Protein AF-A0A059XED0-F1 (afdb_monomer_lite)

Radius of gyration: 25.33 Å; chains: 1; bounding box: 56×64×66 Å

Sequence (275 aa):
AYLEQSTRYIYFDQKDKEGKYKYYTPEHFDSKTKKGYNDKMDSIFEMYSELVHRMTDYVQKESTVPEEERDMAWKGATRAQACDAIRPVLPVATKATVGIFASGQALESLIMHLLSDELPEARETGQKILEEARKTIPTFLERADKPERGGAMIAYRANTRNAVKNIADELLPDNHGGVSEPVTLTDIWPKNELDVVPDMLYEHSNLPLDDIRNEVDGWTYDQKVTAFTAYMGERLNRRHRPGRALEKSHYSFDLMCDYGIFRDLQRHRMVDDME

pLDDT: mean 91.95, std 6.96, range [54.25, 98.5]

Structure (mmCIF, N/CA/C/O backbone):
data_AF-A0A059XED0-F1
#
_entry.id   AF-A0A059XED0-F1
#
loop_
_atom_site.group_PDB
_atom_site.id
_atom_site.type_symbol
_atom_site.label_atom_id
_atom_site.label_alt_id
_atom_site.label_comp_id
_atom_site.label_asym_id
_atom_site.label_entity_id
_atom_site.label_seq_id
_atom_site.pdbx_PDB_ins_code
_atom_site.Cartn_x
_atom_site.Cartn_y
_atom_site.Cartn_z
_atom_site.occupancy
_atom_site.B_iso_or_equiv
_atom_site.auth_seq_id
_atom_site.auth_comp_id
_atom_site.auth_asym_id
_atom_site.auth_atom_id
_atom_site.pdbx_PDB_model_num
ATOM 1 N N . ALA A 1 1 ? 11.058 3.615 6.332 1.00 82.19 1 ALA A N 1
ATOM 2 C CA . ALA A 1 1 ? 10.768 2.296 6.931 1.00 82.19 1 ALA A CA 1
ATOM 3 C C . ALA A 1 1 ? 9.676 2.465 7.972 1.00 82.19 1 ALA A C 1
ATOM 5 O O . ALA A 1 1 ? 9.672 3.476 8.666 1.00 82.19 1 ALA A O 1
ATOM 6 N N . TYR A 1 2 ? 8.763 1.501 8.064 1.00 85.06 2 TYR A N 1
ATOM 7 C CA . TYR A 1 2 ? 7.609 1.562 8.956 1.00 85.06 2 TYR A CA 1
ATOM 8 C C . TYR A 1 2 ? 7.526 0.273 9.773 1.00 85.06 2 TYR A C 1
ATOM 10 O O . TYR A 1 2 ? 7.842 -0.800 9.256 1.00 85.06 2 TYR A O 1
ATOM 18 N N . LEU A 1 3 ? 7.102 0.379 11.028 1.00 85.25 3 LEU A N 1
ATOM 19 C CA . LEU A 1 3 ? 6.769 -0.752 11.887 1.00 85.25 3 LEU A CA 1
ATOM 20 C C . LEU A 1 3 ? 5.377 -0.521 12.464 1.00 85.25 3 LEU A C 1
ATOM 22 O O . LEU A 1 3 ? 5.166 0.431 13.203 1.00 85.25 3 LEU A O 1
ATOM 26 N N . GLU A 1 4 ? 4.436 -1.391 12.131 1.00 86.81 4 GLU A N 1
ATOM 27 C CA . GLU A 1 4 ? 3.027 -1.244 12.491 1.00 86.81 4 GLU A CA 1
ATOM 28 C C . GLU A 1 4 ? 2.577 -2.404 13.383 1.00 86.81 4 GLU A C 1
ATOM 30 O O . GLU A 1 4 ? 3.001 -3.548 13.186 1.00 86.81 4 GLU A O 1
ATOM 35 N N . GLN A 1 5 ? 1.694 -2.129 14.343 1.00 88.12 5 GLN A N 1
ATOM 36 C CA . GLN A 1 5 ? 0.962 -3.190 15.034 1.00 88.12 5 GLN A CA 1
ATOM 37 C C . GLN A 1 5 ? 0.124 -3.988 14.036 1.00 88.12 5 GLN A C 1
ATOM 39 O O . GLN A 1 5 ? -0.750 -3.453 13.367 1.00 88.12 5 GLN A O 1
ATOM 44 N N . SER A 1 6 ? 0.383 -5.289 13.939 1.00 87.75 6 SER A N 1
ATOM 45 C CA . SER A 1 6 ? -0.254 -6.120 12.924 1.00 87.75 6 SER A CA 1
ATOM 46 C C . SER A 1 6 ? -1.560 -6.731 13.416 1.00 87.75 6 SER A C 1
ATOM 48 O O . SER A 1 6 ? -1.567 -7.506 14.376 1.00 87.75 6 SER A O 1
ATOM 50 N N . THR A 1 7 ? -2.633 -6.482 12.667 1.00 88.56 7 THR A N 1
ATOM 51 C CA . THR A 1 7 ? -3.937 -7.149 12.818 1.00 88.56 7 THR A CA 1
ATOM 52 C C . THR A 1 7 ? -3.878 -8.660 12.583 1.00 88.56 7 THR A C 1
ATOM 54 O O . THR A 1 7 ? -4.800 -9.367 12.964 1.00 88.56 7 THR A O 1
ATOM 57 N N . ARG A 1 8 ? -2.780 -9.179 12.012 1.00 88.31 8 ARG A N 1
ATOM 58 C CA . ARG A 1 8 ? -2.565 -10.612 11.752 1.00 88.31 8 ARG A CA 1
ATOM 59 C C . ARG A 1 8 ? -1.992 -11.373 12.941 1.00 88.31 8 ARG A C 1
ATOM 61 O O . ARG A 1 8 ? -1.996 -12.592 12.925 1.00 88.31 8 ARG A O 1
ATOM 68 N N . TYR A 1 9 ? -1.448 -10.686 13.946 1.00 88.88 9 TYR A N 1
ATOM 69 C CA . TYR A 1 9 ? -0.710 -11.343 15.036 1.00 88.88 9 TYR A CA 1
ATOM 70 C C . TYR A 1 9 ? -1.183 -10.953 16.437 1.00 88.88 9 TYR A C 1
ATOM 72 O O . TYR A 1 9 ? -0.812 -11.622 17.409 1.00 88.88 9 TYR A O 1
ATOM 80 N N . ILE A 1 10 ? -1.945 -9.865 16.553 1.00 91.25 10 ILE A N 1
ATOM 81 C CA . ILE A 1 10 ? -2.342 -9.248 17.819 1.00 91.25 10 ILE A CA 1
ATOM 82 C C . ILE A 1 10 ? -3.861 -9.110 17.836 1.00 91.25 10 ILE A C 1
ATOM 84 O O . ILE A 1 10 ? -4.459 -8.729 16.832 1.00 91.25 10 ILE A O 1
ATOM 88 N N . TYR A 1 11 ? -4.481 -9.372 18.986 1.00 95.12 11 TYR A N 1
ATOM 89 C CA . TYR A 1 11 ? -5.894 -9.072 19.177 1.00 95.12 11 TYR A CA 1
ATOM 90 C C . TYR A 1 11 ? -6.109 -7.570 19.363 1.00 95.12 11 TYR A C 1
ATOM 92 O O . TYR A 1 11 ? -5.522 -6.945 20.248 1.00 95.12 11 TYR A O 1
ATOM 100 N N . PHE A 1 12 ? -6.988 -6.999 18.546 1.00 94.19 12 PHE A N 1
ATOM 101 C CA . PHE A 1 12 ? -7.418 -5.603 18.638 1.00 94.19 12 PHE A CA 1
ATOM 102 C C . PHE A 1 12 ? -8.654 -5.426 19.542 1.00 94.19 12 PHE A C 1
ATOM 104 O O . PHE A 1 12 ? -9.425 -4.491 19.379 1.00 94.19 12 PHE A O 1
ATOM 111 N N . ASP A 1 13 ? -8.837 -6.306 20.527 1.00 94.75 13 ASP A N 1
ATOM 112 C CA . ASP A 1 13 ? -9.977 -6.314 21.456 1.00 94.75 13 ASP A CA 1
ATOM 113 C C . ASP A 1 13 ? -9.666 -5.671 22.822 1.00 94.75 13 ASP A C 1
ATOM 115 O O . ASP A 1 13 ? -10.516 -5.605 23.709 1.00 94.75 13 ASP A O 1
ATOM 119 N N . GLN A 1 14 ? -8.438 -5.180 23.011 1.00 93.31 14 GLN A N 1
ATOM 120 C CA . GLN A 1 14 ? -7.994 -4.618 24.283 1.00 93.31 14 GLN A CA 1
ATOM 121 C C . GLN A 1 14 ? -8.541 -3.206 24.495 1.00 93.31 14 GLN A C 1
ATOM 123 O O . GLN A 1 14 ? -8.203 -2.270 23.760 1.00 93.31 14 GLN A O 1
ATOM 128 N N . LYS A 1 15 ? -9.323 -3.047 25.564 1.00 94.50 15 LYS A N 1
ATOM 129 C CA . LYS A 1 15 ? -9.852 -1.758 26.009 1.00 94.50 15 LYS A CA 1
ATOM 130 C C . LYS A 1 15 ? -8.758 -0.877 26.623 1.00 94.50 15 LYS A C 1
ATOM 132 O O . LYS A 1 15 ? -7.731 -1.362 27.103 1.00 94.50 15 LYS A O 1
ATOM 137 N N . ASP A 1 16 ? -8.943 0.434 26.556 1.00 92.69 16 ASP A N 1
ATOM 138 C CA . ASP A 1 16 ? -8.070 1.404 27.215 1.00 92.69 16 ASP A CA 1
ATOM 139 C C . ASP A 1 16 ? -8.355 1.518 28.727 1.00 92.69 16 ASP A C 1
ATOM 141 O O . ASP A 1 16 ? -9.160 0.779 29.296 1.00 92.69 16 ASP A O 1
ATOM 145 N N . LYS A 1 17 ? -7.672 2.454 29.401 1.00 93.25 17 LYS A N 1
ATOM 146 C CA . LYS A 1 17 ? -7.836 2.692 30.846 1.00 93.25 17 LYS A CA 1
ATOM 147 C C . LYS A 1 17 ? -9.245 3.168 31.226 1.00 93.25 17 LYS A C 1
ATOM 149 O O . LYS A 1 17 ? -9.603 3.078 32.395 1.00 93.25 17 LYS A O 1
ATOM 154 N N . GLU A 1 18 ? -10.018 3.677 30.270 1.00 93.31 18 GLU A N 1
ATOM 155 C CA . GLU A 1 18 ? -11.397 4.133 30.455 1.00 93.31 18 GLU A CA 1
ATOM 156 C C . GLU A 1 18 ? -12.418 3.035 30.117 1.00 93.31 18 GLU A C 1
ATOM 158 O O . GLU A 1 18 ? -13.623 3.273 30.185 1.00 93.31 18 GLU A O 1
ATOM 163 N N . GLY A 1 19 ? -11.961 1.831 29.756 1.00 94.12 19 GLY A N 1
ATOM 164 C CA . GLY A 1 19 ? -12.831 0.716 29.392 1.00 94.12 19 GLY A CA 1
ATOM 165 C C . GLY A 1 19 ? -13.421 0.823 27.982 1.00 94.12 19 GLY A C 1
ATOM 166 O O . GLY A 1 19 ? -14.407 0.140 27.692 1.00 94.12 19 GLY A O 1
ATOM 167 N N . LYS A 1 20 ? -12.836 1.644 27.102 1.00 94.75 20 LYS A N 1
ATOM 168 C CA . LYS A 1 20 ? -13.299 1.828 25.718 1.00 94.75 20 LYS A CA 1
ATOM 169 C C . LYS A 1 20 ? -12.450 1.035 24.737 1.00 94.75 20 LYS A C 1
ATOM 171 O O . LYS A 1 20 ? -11.239 0.899 24.919 1.00 94.75 20 LYS A O 1
ATOM 176 N N . TYR A 1 21 ? -13.075 0.525 23.678 1.00 97.06 21 TYR A N 1
ATOM 177 C CA . TYR A 1 21 ? -12.328 -0.040 22.557 1.00 97.06 21 TYR A CA 1
ATOM 178 C C . TYR A 1 21 ? -11.553 1.051 21.815 1.00 97.06 21 TYR A C 1
ATOM 180 O O . TYR A 1 21 ? -11.915 2.229 21.811 1.00 97.06 21 TYR A O 1
ATOM 188 N N . LYS A 1 22 ? -10.453 0.655 21.177 1.00 95.44 22 LYS A N 1
ATOM 189 C CA . LYS A 1 22 ? -9.526 1.584 20.532 1.00 95.44 22 LYS A CA 1
ATOM 190 C C . LYS A 1 22 ? -9.944 1.848 19.089 1.00 95.44 22 LYS A C 1
ATOM 192 O O . LYS A 1 22 ? -9.320 1.344 18.161 1.00 95.44 22 LYS A O 1
ATOM 197 N N . TYR A 1 23 ? -10.961 2.682 18.902 1.00 95.94 23 TYR A N 1
ATOM 198 C CA . TYR A 1 23 ? -11.325 3.233 17.594 1.00 95.94 23 TYR A CA 1
ATOM 199 C C . TYR A 1 23 ? -11.297 4.764 17.583 1.00 95.94 23 TYR A C 1
ATOM 201 O O . TYR A 1 23 ? -11.292 5.426 18.628 1.00 95.94 23 TYR A O 1
ATOM 209 N N . TYR A 1 24 ? -11.193 5.341 16.389 1.00 94.69 24 TYR A N 1
ATOM 210 C CA . TYR A 1 24 ? -11.294 6.772 16.142 1.00 94.69 24 TYR A CA 1
ATOM 211 C C . TYR A 1 24 ? -12.758 7.186 15.978 1.00 94.69 24 TYR A C 1
ATOM 213 O O . TYR A 1 24 ? -13.531 6.520 15.289 1.00 94.69 24 TYR A O 1
ATOM 221 N N . THR A 1 25 ? -13.127 8.296 16.617 1.00 94.44 25 THR A N 1
ATOM 222 C CA . THR A 1 25 ? -14.437 8.937 16.475 1.00 94.44 25 THR A CA 1
ATOM 223 C C . THR A 1 25 ? -14.199 10.325 15.889 1.00 94.44 25 THR A C 1
ATOM 225 O O . THR A 1 25 ? -13.547 11.132 16.555 1.00 94.44 25 THR A O 1
ATOM 228 N N . PRO A 1 26 ? -14.719 10.630 14.689 1.00 91.56 26 PRO A N 1
ATOM 229 C CA . PRO A 1 26 ? -14.516 11.929 14.063 1.00 91.56 26 PRO A CA 1
ATOM 230 C C . PRO A 1 26 ? -15.002 13.096 14.929 1.00 91.56 26 PRO A C 1
ATOM 232 O O . PRO A 1 26 ? -16.125 13.104 15.445 1.00 91.56 26 PRO A O 1
ATOM 235 N N . GLU A 1 27 ? -14.159 14.118 15.074 1.00 90.06 27 GLU A N 1
ATOM 236 C CA . GLU A 1 27 ? -14.447 15.243 15.972 1.00 90.06 27 GLU A CA 1
ATOM 237 C C . GLU A 1 27 ? -15.619 16.109 15.498 1.00 90.06 27 GLU A C 1
ATOM 239 O O . GLU A 1 27 ? -16.352 16.652 16.326 1.00 90.06 27 GLU A O 1
ATOM 244 N N . HIS A 1 28 ? -15.835 16.183 14.184 1.00 88.75 28 HIS A N 1
ATOM 245 C CA . HIS A 1 28 ? -16.864 17.011 13.552 1.00 88.75 28 HIS A CA 1
ATOM 246 C C . HIS A 1 28 ? -18.289 16.449 13.680 1.00 88.75 28 HIS A C 1
ATOM 248 O O . HIS A 1 28 ? -19.246 17.131 13.322 1.00 88.75 28 HIS A O 1
ATOM 254 N N . PHE A 1 29 ? -18.460 15.226 14.191 1.00 93.88 29 PHE A N 1
ATOM 255 C CA . PHE A 1 29 ? -19.789 14.679 14.457 1.00 93.88 29 PHE A CA 1
ATOM 256 C C . PHE A 1 29 ? -20.483 15.425 15.606 1.00 93.88 29 PHE A C 1
ATOM 258 O O . PHE A 1 29 ? -19.883 15.704 16.653 1.00 93.88 29 PHE A O 1
ATOM 265 N N . ASP A 1 30 ? -21.778 15.698 15.435 1.00 96.75 30 ASP A N 1
ATOM 266 C CA . ASP A 1 30 ? -22.635 16.183 16.516 1.00 96.75 30 ASP A CA 1
ATOM 267 C C . ASP A 1 30 ? -22.810 15.114 17.616 1.00 96.75 30 ASP A C 1
ATOM 269 O O . ASP A 1 30 ? -22.454 13.944 17.452 1.00 96.75 30 ASP A O 1
ATOM 273 N N . SER A 1 31 ? -23.361 15.503 18.768 1.00 97.12 31 SER A N 1
ATOM 274 C CA . SER A 1 31 ? -23.491 14.611 19.929 1.00 97.12 31 SER A CA 1
ATOM 275 C C . SER A 1 31 ? -24.358 13.373 19.671 1.00 97.12 31 SER A C 1
ATOM 277 O O . SER A 1 31 ? -24.051 12.295 20.185 1.00 97.12 31 SER A O 1
ATOM 279 N N . LYS A 1 32 ? -25.419 13.497 18.867 1.00 97.56 32 LYS A N 1
ATOM 280 C CA . LYS A 1 32 ? -26.323 12.392 18.529 1.00 97.56 32 LYS A CA 1
ATOM 281 C C . LYS A 1 32 ? -25.631 11.416 17.580 1.00 97.56 32 LYS A C 1
ATOM 283 O O . LYS A 1 32 ? -25.687 10.207 17.808 1.00 97.56 32 LYS A O 1
ATOM 288 N N . THR A 1 33 ? -24.948 11.938 16.566 1.00 97.81 33 THR A N 1
ATOM 289 C CA . THR A 1 33 ? -24.182 11.154 15.593 1.00 97.81 33 THR A CA 1
ATOM 290 C C . THR A 1 33 ? -23.016 10.434 16.266 1.00 97.81 33 THR A C 1
ATOM 292 O O . THR A 1 33 ? -22.859 9.232 16.069 1.00 97.81 33 THR A O 1
ATOM 295 N N . LYS A 1 34 ? -22.264 11.111 17.151 1.00 97.25 34 LYS A N 1
ATOM 296 C CA . LYS A 1 34 ? -21.193 10.489 17.954 1.00 97.25 34 LYS A CA 1
ATOM 297 C C . LYS A 1 34 ? -21.698 9.316 18.778 1.00 97.25 34 LYS A C 1
ATOM 299 O O . LYS A 1 34 ? -21.064 8.268 18.780 1.00 97.25 34 LYS A O 1
ATOM 304 N N . LYS A 1 35 ? -22.837 9.479 19.457 1.00 97.44 35 LYS A N 1
ATOM 305 C CA . LYS A 1 35 ? -23.430 8.398 20.247 1.00 97.44 35 LYS A CA 1
ATOM 306 C C . LYS A 1 35 ? -23.763 7.192 19.367 1.00 97.44 35 LYS A C 1
ATOM 308 O O . LYS A 1 35 ? -23.288 6.101 19.643 1.00 97.44 35 LYS A O 1
ATOM 313 N N . GLY A 1 36 ? -24.511 7.402 18.281 1.00 98.12 36 GLY A N 1
ATOM 314 C CA . GLY A 1 36 ? -24.888 6.311 17.377 1.00 98.12 36 GLY A CA 1
ATOM 315 C C . GLY A 1 36 ? -23.685 5.619 16.727 1.00 98.12 36 GLY A C 1
ATOM 316 O O . GLY A 1 36 ? -23.673 4.397 16.612 1.00 98.12 36 GLY A O 1
ATOM 317 N N . TYR A 1 37 ? -22.663 6.385 16.342 1.00 97.75 37 TYR A N 1
ATOM 318 C CA . TYR A 1 37 ? -21.411 5.856 15.807 1.00 97.75 37 TYR A CA 1
ATOM 319 C C . TYR A 1 37 ? -20.671 4.995 16.838 1.00 97.75 37 TYR A C 1
ATOM 321 O O . TYR A 1 37 ? -20.324 3.856 16.536 1.00 97.75 37 TYR A O 1
ATOM 329 N N . ASN A 1 38 ? -20.477 5.506 18.058 1.00 97.56 38 ASN A N 1
ATOM 330 C CA . ASN A 1 38 ? -19.779 4.784 19.122 1.00 97.56 38 ASN A CA 1
ATOM 331 C C . ASN A 1 38 ? -20.530 3.506 19.522 1.00 97.56 38 ASN A C 1
ATOM 333 O O . ASN A 1 38 ? -19.908 2.455 19.593 1.00 97.56 38 ASN A O 1
ATOM 337 N N . ASP A 1 39 ? -21.860 3.560 19.669 1.00 98.00 39 ASP A N 1
ATOM 338 C CA . ASP A 1 39 ? -22.683 2.382 19.989 1.00 98.00 39 ASP A CA 1
ATOM 339 C C . ASP A 1 39 ? -22.512 1.275 18.923 1.00 98.00 39 ASP A C 1
ATOM 341 O O . ASP A 1 39 ? -22.459 0.083 19.233 1.00 98.00 39 ASP A O 1
ATOM 345 N N . LYS A 1 40 ? -22.403 1.656 17.641 1.00 98.06 40 LYS A N 1
ATOM 346 C CA . LYS A 1 40 ? -22.154 0.710 16.543 1.00 98.06 40 LYS A CA 1
ATOM 347 C C . LYS A 1 40 ? -20.724 0.187 16.532 1.00 98.06 40 LYS A C 1
ATOM 349 O O . LYS A 1 40 ? -20.540 -1.009 16.324 1.00 98.06 40 LYS A O 1
ATOM 354 N N . MET A 1 41 ? -19.737 1.046 16.768 1.00 98.00 41 MET A N 1
ATOM 355 C CA . MET A 1 41 ? -18.339 0.628 16.869 1.00 98.00 41 MET A CA 1
ATOM 356 C C . MET A 1 41 ? -18.137 -0.339 18.036 1.00 98.00 41 MET A C 1
ATOM 358 O O . MET A 1 41 ? -17.539 -1.391 17.840 1.00 98.00 41 MET A O 1
ATOM 362 N N . ASP A 1 42 ? -18.705 -0.056 19.207 1.00 97.94 42 ASP A N 1
ATOM 363 C CA . ASP A 1 42 ? -18.644 -0.949 20.365 1.00 97.94 42 ASP A CA 1
ATOM 364 C C . ASP A 1 42 ? -19.233 -2.329 20.034 1.00 97.94 42 ASP A C 1
ATOM 366 O O . ASP A 1 42 ? -18.587 -3.343 20.291 1.00 97.94 42 ASP A O 1
ATOM 370 N N . SER A 1 43 ? -20.389 -2.378 19.361 1.00 98.06 43 SER A N 1
ATOM 371 C CA . SER A 1 43 ? -21.001 -3.639 18.917 1.00 98.06 43 SER A CA 1
ATOM 372 C C . SER A 1 43 ? -20.128 -4.416 17.919 1.00 98.06 43 SER A C 1
ATOM 374 O O . SER A 1 43 ? -20.041 -5.642 18.010 1.00 98.06 43 SER A O 1
ATOM 376 N N . ILE A 1 44 ? -19.453 -3.731 16.988 1.00 98.00 44 ILE A N 1
ATOM 377 C CA . ILE A 1 44 ? -18.519 -4.367 16.045 1.00 98.00 44 ILE A CA 1
ATOM 378 C C . ILE A 1 44 ? -17.304 -4.933 16.791 1.00 98.00 44 ILE A C 1
ATOM 380 O O . ILE A 1 44 ? -16.891 -6.060 16.524 1.00 98.00 44 ILE A O 1
ATOM 384 N N . PHE A 1 45 ? -16.741 -4.188 17.745 1.00 98.12 45 PHE A N 1
ATOM 385 C CA . PHE A 1 45 ? -15.590 -4.646 18.526 1.00 98.12 45 PHE A CA 1
ATOM 386 C C . PHE A 1 45 ? -15.937 -5.794 19.481 1.00 98.12 45 PHE A C 1
ATOM 388 O O . PHE A 1 45 ? -15.121 -6.697 19.654 1.00 98.12 45 PHE A O 1
ATOM 395 N N . GLU A 1 46 ? -17.137 -5.805 20.066 1.00 97.88 46 GLU A N 1
ATOM 396 C CA . GLU A 1 46 ? -17.644 -6.946 20.841 1.00 97.88 46 GLU A CA 1
ATOM 397 C C . GLU A 1 46 ? -17.753 -8.199 19.972 1.00 97.88 46 GLU A C 1
ATOM 399 O O . GLU A 1 46 ? -17.252 -9.257 20.353 1.00 97.88 46 GLU A O 1
ATOM 404 N N . MET A 1 47 ? -18.324 -8.061 18.772 1.00 98.19 47 MET A N 1
ATOM 405 C CA . MET A 1 47 ? -18.410 -9.152 17.804 1.00 98.19 47 MET A CA 1
ATOM 406 C C . MET A 1 47 ? -17.021 -9.649 17.388 1.00 98.19 47 MET A C 1
ATOM 408 O O . MET A 1 47 ? -16.773 -10.852 17.394 1.00 98.19 47 MET A O 1
ATOM 412 N N . TYR A 1 48 ? -16.095 -8.740 17.070 1.00 97.81 48 TYR A N 1
ATOM 413 C CA . TYR A 1 48 ? -14.707 -9.087 16.763 1.00 97.81 48 TYR A CA 1
ATOM 414 C C . TYR A 1 48 ? -14.049 -9.851 17.920 1.00 97.81 48 TYR A C 1
ATOM 416 O O . TYR A 1 48 ? -13.424 -10.886 17.687 1.00 97.81 48 TYR A O 1
ATOM 424 N N . SER A 1 49 ? -14.204 -9.362 19.155 1.00 97.88 49 SER A N 1
ATOM 425 C CA . SER A 1 49 ? -13.632 -9.985 20.350 1.00 97.88 49 SER A CA 1
ATOM 426 C C . SER A 1 49 ? -14.149 -11.413 20.527 1.00 97.88 49 SER A C 1
ATOM 428 O O . SER A 1 49 ? -13.351 -12.336 20.671 1.00 97.88 49 SER A O 1
ATOM 430 N N . GLU A 1 50 ? -15.462 -11.634 20.426 1.00 98.25 50 GLU A N 1
ATOM 431 C CA . GLU A 1 50 ? -16.024 -12.984 20.511 1.00 98.25 50 GLU A CA 1
ATOM 432 C C . GLU A 1 50 ? -15.488 -13.893 19.392 1.00 98.25 50 GLU A C 1
ATOM 434 O O . GLU A 1 50 ? -15.015 -15.005 19.650 1.00 98.25 50 GLU A O 1
ATOM 439 N N . LEU A 1 51 ? -15.538 -13.420 18.144 1.00 98.25 51 LEU A N 1
ATOM 440 C CA . LEU A 1 51 ? -15.176 -14.217 16.976 1.00 98.25 51 LEU A CA 1
ATOM 441 C C . LEU A 1 51 ? -13.696 -14.605 16.969 1.00 98.25 51 LEU A C 1
ATOM 443 O O . LEU A 1 51 ? -13.381 -15.751 16.649 1.00 98.25 51 LEU A O 1
ATOM 447 N N . VAL A 1 52 ? -12.786 -13.695 17.330 1.00 97.94 52 VAL A N 1
ATOM 448 C CA . VAL A 1 52 ? -11.342 -13.966 17.263 1.00 97.94 52 VAL A CA 1
ATOM 449 C C . VAL A 1 52 ? -10.907 -15.011 18.291 1.00 97.94 52 VAL A C 1
ATOM 451 O O . VAL A 1 52 ? -10.105 -15.890 17.964 1.00 97.94 52 VAL A O 1
ATOM 454 N N . HIS A 1 53 ? -11.479 -14.991 19.499 1.00 98.12 53 HIS A N 1
ATOM 455 C CA . HIS A 1 53 ? -11.193 -16.007 20.518 1.00 98.12 53 HIS A CA 1
ATOM 456 C C . HIS A 1 53 ? -11.814 -17.353 20.150 1.00 98.12 53 HIS A C 1
ATOM 458 O O . HIS A 1 53 ? -11.110 -18.359 20.147 1.00 98.12 53 HIS A O 1
ATOM 464 N N . ARG A 1 54 ? -13.082 -17.376 19.713 1.00 98.31 54 ARG A N 1
ATOM 465 C CA . ARG A 1 54 ? -13.734 -18.617 19.257 1.00 98.31 54 ARG A CA 1
ATOM 466 C C . ARG A 1 54 ? -13.022 -19.247 18.063 1.00 98.31 54 ARG A C 1
ATOM 468 O O . ARG A 1 54 ? -12.901 -20.468 18.002 1.00 98.31 54 ARG A O 1
ATOM 475 N N . MET A 1 55 ? -12.548 -18.432 17.122 1.00 98.25 55 MET A N 1
ATOM 476 C CA . MET A 1 55 ? -11.766 -18.912 15.986 1.00 98.25 55 MET A CA 1
ATOM 477 C C . MET A 1 55 ? -10.405 -19.447 16.435 1.00 98.25 55 MET A C 1
ATOM 479 O O . MET A 1 55 ? -9.962 -20.473 15.930 1.00 98.25 55 MET A O 1
ATOM 483 N N . THR A 1 56 ? -9.757 -18.805 17.409 1.00 98.06 56 THR A N 1
ATOM 484 C CA . THR A 1 56 ? -8.497 -19.309 17.975 1.00 98.06 56 THR A CA 1
ATOM 485 C C . THR A 1 56 ? -8.697 -20.678 18.618 1.00 98.06 56 THR A C 1
ATOM 487 O O . THR A 1 56 ? -7.952 -21.605 18.303 1.00 98.06 56 THR A O 1
ATOM 490 N N . ASP A 1 57 ? -9.731 -20.831 19.446 1.00 97.94 57 ASP A N 1
ATOM 491 C CA . ASP A 1 57 ? -10.068 -22.107 20.082 1.00 97.94 57 ASP A CA 1
ATOM 492 C C . ASP A 1 57 ? -10.383 -23.187 19.041 1.00 97.94 57 ASP A C 1
ATOM 494 O O . ASP A 1 57 ? -9.913 -24.319 19.153 1.00 97.94 57 ASP A O 1
ATOM 498 N N . TYR A 1 58 ? -11.140 -22.835 17.997 1.00 98.12 58 TYR A N 1
ATOM 499 C CA . TYR A 1 58 ? -11.443 -23.732 16.886 1.00 98.12 58 TYR A CA 1
ATOM 500 C C . TYR A 1 58 ? -10.170 -24.196 16.165 1.00 98.12 58 TYR A C 1
ATOM 502 O O . TYR A 1 58 ? -9.936 -25.396 16.051 1.00 98.12 58 TYR A O 1
ATOM 510 N N . VAL A 1 59 ? -9.309 -23.266 15.740 1.00 97.56 59 VAL A N 1
ATOM 511 C CA . VAL A 1 59 ? -8.046 -23.580 15.050 1.00 97.56 59 VAL A CA 1
ATOM 512 C C . VAL A 1 59 ? -7.144 -24.464 15.917 1.00 97.56 59 VAL A C 1
ATOM 514 O O . VAL A 1 59 ? -6.524 -25.403 15.421 1.00 97.56 59 VAL A O 1
ATOM 517 N N . GLN A 1 60 ? -7.073 -24.190 17.220 1.00 96.94 60 GLN A N 1
ATOM 518 C CA . GLN A 1 60 ? -6.285 -24.989 18.157 1.00 96.94 60 GLN A CA 1
ATOM 519 C C . GLN A 1 60 ? -6.858 -26.394 18.353 1.00 96.94 60 GLN A C 1
ATOM 521 O O . GLN A 1 60 ? -6.096 -27.362 18.407 1.00 96.94 60 GLN A O 1
ATOM 526 N N . LYS A 1 61 ? -8.186 -26.517 18.438 1.00 96.38 61 LYS A N 1
ATOM 527 C CA . LYS A 1 61 ? -8.884 -27.796 18.592 1.00 96.38 61 LYS A CA 1
ATOM 528 C C . LYS A 1 61 ? -8.735 -28.690 17.362 1.00 96.38 61 LYS A C 1
ATOM 530 O O . LYS A 1 61 ? -8.499 -29.883 17.521 1.00 96.38 61 LYS A O 1
ATOM 535 N N . GLU A 1 62 ? -8.833 -28.117 16.167 1.00 96.50 62 GLU A N 1
ATOM 536 C CA . GLU A 1 62 ? -8.705 -28.844 14.896 1.00 96.50 62 GLU A CA 1
ATOM 537 C C . GLU A 1 62 ? -7.238 -29.087 14.487 1.00 96.50 62 GLU A C 1
ATOM 539 O O . GLU A 1 62 ? -6.959 -29.698 13.454 1.00 96.50 62 GLU A O 1
ATOM 544 N N . SER A 1 63 ? -6.269 -28.622 15.283 1.00 94.38 63 SER A N 1
ATOM 545 C CA . SER A 1 63 ? -4.853 -28.816 14.988 1.00 94.38 63 SER A CA 1
ATOM 546 C C . SER A 1 63 ? -4.440 -30.281 15.134 1.00 94.38 63 SER A C 1
ATOM 548 O O . SER A 1 63 ? -4.603 -30.893 16.190 1.00 94.38 63 SER A O 1
ATOM 550 N N . THR A 1 64 ? -3.797 -30.817 14.097 1.00 95.00 64 THR A N 1
ATOM 551 C CA . THR A 1 64 ? -3.226 -32.172 14.092 1.00 95.00 64 THR A CA 1
ATOM 552 C C . THR A 1 64 ? -1.882 -32.273 14.819 1.00 95.00 64 THR A C 1
ATOM 554 O O . THR A 1 64 ? -1.301 -33.354 14.868 1.00 95.00 64 THR A O 1
ATOM 557 N N . VAL A 1 65 ? -1.353 -31.163 15.347 1.00 94.31 65 VAL A N 1
ATOM 558 C CA . VAL A 1 65 ? -0.070 -31.139 16.066 1.00 94.31 65 VAL A CA 1
ATOM 559 C C . VAL A 1 65 ? -0.229 -31.840 17.427 1.00 94.31 65 VAL A C 1
ATOM 561 O O . VAL A 1 65 ? -1.157 -31.477 18.170 1.00 94.31 65 VAL A O 1
ATOM 564 N N . PRO A 1 66 ? 0.641 -32.816 17.770 1.00 94.75 66 PRO A N 1
ATOM 565 C CA . PRO A 1 66 ? 0.623 -33.510 19.061 1.00 94.75 66 PRO A CA 1
ATOM 566 C C . PRO A 1 66 ? 0.709 -32.546 20.243 1.00 94.75 66 PRO A C 1
ATOM 568 O O . PRO A 1 66 ? 1.354 -31.507 20.142 1.00 94.75 66 PRO A O 1
ATOM 571 N N . GLU A 1 67 ? 0.070 -32.872 21.367 1.00 92.44 67 GLU A N 1
ATOM 572 C CA . GLU A 1 67 ? -0.034 -31.961 22.516 1.00 92.44 67 GLU A CA 1
ATOM 573 C C . GLU A 1 67 ? 1.337 -31.575 23.093 1.00 92.44 67 GLU A C 1
ATOM 575 O O . GLU A 1 67 ? 1.583 -30.399 23.362 1.00 92.44 67 GLU A O 1
ATOM 580 N N . GLU A 1 68 ? 2.258 -32.533 23.173 1.00 94.19 68 GLU A N 1
ATOM 581 C CA . GLU A 1 68 ? 3.659 -32.339 23.559 1.00 94.19 68 GLU A CA 1
ATOM 582 C C . GLU A 1 68 ? 4.448 -31.361 22.666 1.00 94.19 68 GLU A C 1
ATOM 584 O O . GLU A 1 68 ? 5.436 -30.784 23.121 1.00 94.19 68 GLU A O 1
ATOM 589 N N . GLU A 1 69 ? 4.008 -31.125 21.427 1.00 93.12 69 GLU A N 1
ATOM 590 C CA . GLU A 1 69 ? 4.649 -30.214 20.467 1.00 93.12 69 GLU A CA 1
ATOM 591 C C . GLU A 1 69 ? 3.978 -28.825 20.411 1.00 93.12 69 GLU A C 1
ATOM 593 O O . GLU A 1 69 ? 4.409 -27.945 19.662 1.00 93.12 69 GLU A O 1
ATOM 598 N N . ARG A 1 70 ? 2.931 -28.582 21.217 1.00 94.12 70 ARG A N 1
ATOM 599 C CA . ARG A 1 70 ? 2.168 -27.315 21.245 1.00 94.12 70 ARG A CA 1
ATOM 600 C C . ARG A 1 70 ? 2.864 -26.230 22.062 1.00 94.12 70 ARG A C 1
ATOM 602 O O . ARG A 1 70 ? 2.370 -25.750 23.089 1.00 94.12 70 ARG A O 1
ATOM 609 N N . ASP A 1 71 ? 4.027 -25.825 21.578 1.00 94.69 71 ASP A N 1
ATOM 610 C CA . ASP A 1 71 ? 4.857 -24.791 22.177 1.00 94.69 71 ASP A CA 1
ATOM 611 C C . ASP A 1 71 ? 4.310 -23.357 21.962 1.00 94.69 71 ASP A C 1
ATOM 613 O O . ASP A 1 71 ? 3.198 -23.115 21.479 1.00 94.69 71 ASP A O 1
ATOM 617 N N . MET A 1 72 ? 5.103 -22.353 22.348 1.00 94.25 72 MET A N 1
ATOM 618 C CA . MET A 1 72 ? 4.737 -20.944 22.167 1.00 94.25 72 MET A CA 1
ATOM 619 C C . MET A 1 72 ? 4.666 -20.515 20.697 1.00 94.25 72 MET A C 1
ATOM 621 O O . MET A 1 72 ? 3.887 -19.614 20.374 1.00 94.25 72 MET A O 1
ATOM 625 N N . ALA A 1 73 ? 5.449 -21.135 19.811 1.00 94.50 73 ALA A N 1
ATOM 626 C CA . ALA A 1 73 ? 5.407 -20.842 18.385 1.00 94.50 73 ALA A CA 1
ATOM 627 C C . ALA A 1 73 ? 4.108 -21.377 17.769 1.00 94.50 73 ALA A C 1
ATOM 629 O O . ALA A 1 73 ? 3.448 -20.646 17.030 1.00 94.50 73 ALA A O 1
ATOM 630 N N . TRP A 1 74 ? 3.677 -22.581 18.155 1.00 96.31 74 TRP A N 1
ATOM 631 C CA . TRP A 1 74 ? 2.380 -23.139 17.771 1.00 96.31 74 TRP A CA 1
ATOM 632 C C . TRP A 1 74 ? 1.213 -22.265 18.256 1.00 96.31 74 TRP A C 1
ATOM 634 O O . TRP A 1 74 ? 0.320 -21.928 17.474 1.00 96.31 74 TRP A O 1
ATOM 644 N N . LYS A 1 75 ? 1.241 -21.800 19.515 1.00 95.19 75 LYS A N 1
ATOM 645 C CA . LYS A 1 75 ? 0.219 -20.865 20.037 1.00 95.19 75 LYS A CA 1
ATOM 646 C C . LYS A 1 75 ? 0.201 -19.546 19.264 1.00 95.19 75 LYS A C 1
ATOM 648 O O . LYS A 1 75 ? -0.864 -19.013 18.963 1.00 95.19 75 LYS A O 1
ATOM 653 N N . GLY A 1 76 ? 1.378 -19.022 18.926 1.00 95.19 76 GLY A N 1
ATOM 654 C CA . GLY A 1 76 ? 1.511 -17.825 18.099 1.00 95.19 76 GLY A CA 1
ATOM 655 C C . GLY A 1 76 ? 0.957 -18.021 16.685 1.00 95.19 76 GLY A C 1
ATOM 656 O O . GLY A 1 76 ? 0.255 -17.145 16.187 1.00 95.19 76 GLY A O 1
ATOM 657 N N . ALA A 1 77 ? 1.230 -19.168 16.060 1.00 95.38 77 ALA A N 1
ATOM 658 C CA . ALA A 1 77 ? 0.781 -19.493 14.709 1.00 95.38 77 ALA A CA 1
ATOM 659 C C . ALA A 1 77 ? -0.738 -19.699 14.631 1.00 95.38 77 ALA A C 1
ATOM 661 O O . ALA A 1 77 ? -1.384 -19.134 13.752 1.00 95.38 77 ALA A O 1
ATOM 662 N N . THR A 1 78 ? -1.320 -20.448 15.571 1.00 96.62 78 THR A N 1
ATOM 663 C CA . THR A 1 78 ? -2.778 -20.665 15.638 1.00 96.62 78 THR A CA 1
ATOM 664 C C . THR A 1 78 ? -3.530 -19.364 15.912 1.00 96.62 78 THR A C 1
ATOM 666 O O . THR A 1 78 ? -4.512 -19.068 15.232 1.00 96.62 78 THR A O 1
ATOM 669 N N . ARG A 1 79 ? -3.010 -18.518 16.815 1.00 96.69 79 ARG A N 1
ATOM 670 C CA . ARG A 1 79 ? -3.517 -17.152 17.003 1.00 96.69 79 ARG A CA 1
ATOM 671 C C . ARG A 1 79 ? -3.446 -16.340 15.714 1.00 96.69 79 ARG A C 1
ATOM 673 O O . ARG A 1 79 ? -4.400 -15.647 15.380 1.00 96.69 79 ARG A O 1
ATOM 680 N N . ALA A 1 80 ? -2.325 -16.408 14.998 1.00 95.50 80 ALA A N 1
ATOM 681 C CA . ALA A 1 80 ? -2.152 -15.646 13.769 1.00 95.50 80 ALA A CA 1
ATOM 682 C C . ALA A 1 80 ? -3.164 -16.056 12.691 1.00 95.50 80 ALA A C 1
ATOM 684 O O . ALA A 1 80 ? -3.746 -15.192 12.047 1.00 95.50 80 ALA A O 1
ATOM 685 N N . GLN A 1 81 ? -3.430 -17.357 12.542 1.00 95.88 81 GLN A N 1
ATOM 686 C CA . GLN A 1 81 ? -4.459 -17.865 11.629 1.00 95.88 81 GLN A CA 1
ATOM 687 C C . GLN A 1 81 ? -5.856 -17.343 11.989 1.00 95.88 81 GLN A C 1
ATOM 689 O O . GLN A 1 81 ? -6.587 -16.891 11.111 1.00 95.88 81 GLN A O 1
ATOM 694 N N . ALA A 1 82 ? -6.212 -17.348 13.275 1.00 96.88 82 ALA A N 1
ATOM 695 C CA . ALA A 1 82 ? -7.496 -16.822 13.727 1.00 96.88 82 ALA A CA 1
ATOM 696 C C . ALA A 1 82 ? -7.622 -15.306 13.507 1.00 96.88 82 ALA A C 1
ATOM 698 O O . ALA A 1 82 ? -8.633 -14.839 12.986 1.00 96.88 82 ALA A O 1
ATOM 699 N N . CYS A 1 83 ? -6.580 -14.541 13.842 1.00 95.06 83 CYS A N 1
ATOM 700 C CA . CYS A 1 83 ? -6.491 -13.113 13.544 1.00 95.06 83 CYS A CA 1
ATOM 701 C C . CYS A 1 83 ? -6.662 -12.828 12.044 1.00 95.06 83 CYS A C 1
ATOM 703 O O . CYS A 1 83 ? -7.446 -11.959 11.674 1.00 95.06 83 CYS A O 1
ATOM 705 N N . ASP A 1 84 ? -5.967 -13.567 11.177 1.00 92.06 84 ASP A N 1
ATOM 706 C CA . ASP A 1 84 ? -6.023 -13.394 9.719 1.00 92.06 84 ASP A CA 1
ATOM 707 C C . ASP A 1 84 ? -7.420 -13.688 9.148 1.00 92.06 84 ASP A C 1
ATOM 709 O O . ASP A 1 84 ? -7.872 -12.992 8.242 1.00 92.06 84 ASP A O 1
ATOM 713 N N . ALA A 1 85 ? -8.136 -14.661 9.721 1.00 93.62 85 ALA A N 1
ATOM 714 C CA . ALA A 1 85 ? -9.501 -15.000 9.323 1.00 93.62 85 ALA A CA 1
ATOM 715 C C . ALA A 1 85 ? -10.547 -13.977 9.804 1.00 93.62 85 ALA A C 1
ATOM 717 O O . ALA A 1 85 ? -11.519 -13.714 9.100 1.00 93.62 85 ALA A O 1
ATOM 718 N N . ILE A 1 86 ? -10.369 -13.406 11.002 1.00 95.69 86 ILE A N 1
ATOM 719 C CA . ILE A 1 86 ? -11.368 -12.534 11.647 1.00 95.69 86 ILE A CA 1
ATOM 720 C C . ILE A 1 86 ? -11.102 -11.038 11.417 1.00 95.69 86 ILE A C 1
ATOM 722 O O . ILE A 1 86 ? -12.021 -10.229 11.554 1.00 95.69 86 ILE A O 1
ATOM 726 N N . ARG A 1 87 ? -9.894 -10.640 10.988 1.00 90.88 87 ARG A N 1
ATOM 727 C CA . ARG A 1 87 ? -9.559 -9.232 10.697 1.00 90.88 87 ARG A CA 1
ATOM 728 C C . ARG A 1 87 ? -10.549 -8.487 9.781 1.00 90.88 87 ARG A C 1
ATOM 730 O O . ARG A 1 87 ? -10.661 -7.285 9.998 1.00 90.88 87 ARG A O 1
ATOM 737 N N . PRO A 1 88 ? -11.298 -9.106 8.835 1.00 91.31 88 PRO A N 1
ATOM 738 C CA . PRO A 1 88 ? -12.292 -8.374 8.041 1.00 91.31 88 PRO A CA 1
ATOM 739 C C . PRO A 1 88 ? -13.435 -7.755 8.862 1.00 91.31 88 PRO A C 1
ATOM 741 O O . PRO A 1 88 ? -14.129 -6.873 8.370 1.00 91.31 88 PRO A O 1
ATOM 744 N N . VAL A 1 89 ? -13.639 -8.197 10.109 1.00 94.12 89 VAL A N 1
ATOM 745 C CA . VAL A 1 89 ? -14.628 -7.612 11.032 1.00 94.12 89 VAL A CA 1
ATOM 746 C C . VAL A 1 89 ? -14.138 -6.279 11.614 1.00 94.12 89 VAL A C 1
ATOM 748 O O . VAL A 1 89 ? -14.951 -5.460 12.038 1.00 94.12 89 VAL A O 1
ATOM 751 N N . LEU A 1 90 ? -12.821 -6.034 11.644 1.00 93.06 90 LEU A N 1
ATOM 752 C CA . LEU A 1 90 ? -12.275 -4.795 12.192 1.00 93.06 90 LEU A CA 1
ATOM 753 C C . LEU A 1 90 ? -12.629 -3.605 11.289 1.00 93.06 90 LEU A C 1
ATOM 755 O O . LEU A 1 90 ? -12.313 -3.620 10.097 1.00 93.06 90 LEU A O 1
ATOM 759 N N . PRO A 1 91 ? -13.225 -2.534 11.839 1.00 93.00 91 PRO A N 1
ATOM 760 C CA . PRO A 1 91 ? -13.531 -1.345 11.062 1.00 93.00 91 PRO A CA 1
ATOM 761 C C . PRO A 1 91 ? -12.250 -0.561 10.754 1.00 93.00 91 PRO A C 1
ATOM 763 O O . PRO A 1 91 ? -11.299 -0.572 11.539 1.00 93.00 91 PRO A O 1
ATOM 766 N N . VAL A 1 92 ? -12.258 0.219 9.670 1.00 90.88 92 VAL A N 1
ATOM 767 C CA . VAL A 1 92 ? -11.145 1.122 9.296 1.00 90.88 92 VAL A CA 1
ATOM 768 C C . VAL A 1 92 ? -10.829 2.137 10.405 1.00 90.88 92 VAL A C 1
ATOM 770 O O . VAL A 1 92 ? -9.692 2.567 10.552 1.00 90.88 92 VAL A O 1
ATOM 773 N N . ALA A 1 93 ? -11.804 2.449 11.262 1.00 93.81 93 ALA A N 1
ATOM 774 C CA . ALA A 1 93 ? -11.624 3.305 12.430 1.00 93.81 93 ALA A CA 1
ATOM 775 C C . ALA A 1 93 ? -10.744 2.698 13.542 1.00 93.81 93 ALA A C 1
ATOM 777 O O . ALA A 1 93 ? -10.493 3.368 14.545 1.00 93.81 93 ALA A O 1
ATOM 778 N N . THR A 1 94 ? -10.314 1.439 13.426 1.00 94.00 94 THR A N 1
ATOM 779 C CA . THR A 1 94 ? -9.468 0.772 14.424 1.00 94.00 94 THR A CA 1
ATOM 780 C C . THR A 1 94 ? -8.145 1.516 14.591 1.00 94.00 94 THR A C 1
ATOM 782 O O . THR A 1 94 ? -7.365 1.652 13.652 1.00 94.00 94 THR A O 1
ATOM 785 N N . LYS A 1 95 ? -7.851 1.970 15.812 1.00 93.50 95 LYS A N 1
ATOM 786 C CA . LYS A 1 95 ? -6.591 2.653 16.117 1.00 93.50 95 LYS A CA 1
ATOM 787 C C . LYS A 1 95 ? -5.457 1.638 16.197 1.00 93.50 95 LYS A C 1
ATOM 789 O O . LYS A 1 95 ? -5.494 0.715 17.011 1.00 93.50 95 LYS A O 1
ATOM 794 N N . ALA A 1 96 ? -4.412 1.876 15.417 1.00 89.38 96 ALA A N 1
ATOM 795 C CA . ALA A 1 96 ? -3.161 1.133 15.463 1.00 89.38 96 ALA A CA 1
ATOM 796 C C . ALA A 1 96 ? -1.985 2.063 15.788 1.00 89.38 96 ALA A C 1
ATOM 798 O O . ALA A 1 96 ? -2.088 3.287 15.723 1.00 89.38 96 ALA A O 1
ATOM 799 N N . THR A 1 97 ? -0.849 1.469 16.149 1.00 90.62 97 THR A N 1
ATOM 800 C CA . THR A 1 97 ? 0.409 2.205 16.329 1.00 90.62 97 THR A CA 1
ATOM 801 C C . THR A 1 97 ? 1.330 1.953 15.146 1.00 90.62 97 THR A C 1
ATOM 803 O O . THR A 1 97 ? 1.556 0.797 14.780 1.00 90.62 97 THR A O 1
ATOM 806 N N . VAL A 1 98 ? 1.913 3.025 14.609 1.00 90.69 98 VAL A N 1
ATOM 807 C CA . VAL A 1 98 ? 2.952 2.969 13.579 1.00 90.69 98 VAL A CA 1
ATOM 808 C C . VAL A 1 98 ? 4.197 3.732 14.030 1.00 90.69 98 VAL A C 1
ATOM 810 O O . VAL A 1 98 ? 4.128 4.879 14.461 1.00 90.69 98 VAL A O 1
ATOM 813 N N . GLY A 1 99 ? 5.352 3.081 13.940 1.00 92.00 99 GLY A N 1
ATOM 814 C CA . GLY A 1 99 ? 6.667 3.696 14.046 1.00 92.00 99 GLY A CA 1
ATOM 815 C C . GLY A 1 99 ? 7.216 3.993 12.656 1.00 92.00 99 GLY A C 1
ATOM 816 O O . GLY A 1 99 ? 7.155 3.136 11.774 1.00 92.00 99 GLY A O 1
ATOM 817 N N . ILE A 1 100 ? 7.764 5.192 12.461 1.00 91.75 100 ILE A N 1
ATOM 818 C CA . ILE A 1 100 ? 8.302 5.653 11.177 1.00 91.75 100 ILE A CA 1
ATOM 819 C C . ILE A 1 100 ? 9.779 5.998 11.348 1.00 91.75 100 ILE A C 1
ATOM 821 O O . ILE A 1 100 ? 10.144 6.786 12.215 1.00 91.75 100 ILE A O 1
ATOM 825 N N . PHE A 1 101 ? 10.624 5.432 10.490 1.00 91.56 101 PHE A N 1
ATOM 826 C CA . PHE A 1 101 ? 12.022 5.822 10.336 1.00 91.56 101 PHE A CA 1
ATOM 827 C C . PHE A 1 101 ? 12.250 6.340 8.916 1.00 91.56 101 PHE A C 1
ATOM 829 O O . PHE A 1 101 ? 12.044 5.608 7.942 1.00 91.56 101 PHE A O 1
ATOM 836 N N . ALA A 1 102 ? 12.671 7.594 8.794 1.00 91.25 102 ALA A N 1
ATOM 837 C CA . ALA A 1 102 ? 12.817 8.288 7.521 1.00 91.25 102 ALA A CA 1
ATOM 838 C C . ALA A 1 102 ? 13.981 9.289 7.573 1.00 91.25 102 ALA A C 1
ATOM 840 O O . ALA A 1 102 ? 14.344 9.775 8.644 1.00 91.25 102 ALA A O 1
ATOM 841 N N . SER A 1 103 ? 14.555 9.611 6.410 1.00 92.25 103 SER A N 1
ATOM 842 C CA . SER A 1 103 ? 15.433 10.779 6.276 1.00 92.25 103 SER A CA 1
ATOM 843 C C . SER A 1 103 ? 14.621 12.072 6.431 1.00 92.25 103 SER A C 1
ATOM 845 O O . SER A 1 103 ? 13.401 12.060 6.258 1.00 92.25 103 SER A O 1
ATOM 847 N N . GLY A 1 104 ? 15.284 13.205 6.693 1.00 88.94 104 GLY A N 1
ATOM 848 C CA . GLY A 1 104 ? 14.607 14.507 6.788 1.00 88.94 104 GLY A CA 1
ATOM 849 C C . GLY A 1 104 ? 13.795 14.851 5.533 1.00 88.94 104 GLY A C 1
ATOM 850 O O . GLY A 1 104 ? 12.656 15.283 5.648 1.00 88.94 104 GLY A O 1
ATOM 851 N N . GLN A 1 105 ? 14.331 14.554 4.344 1.00 88.69 105 GLN A N 1
ATOM 852 C CA . GLN A 1 105 ? 13.638 14.757 3.063 1.00 88.69 105 GLN A CA 1
ATOM 853 C C . GLN A 1 105 ? 12.396 13.870 2.915 1.00 88.69 105 GLN A C 1
ATOM 855 O O . GLN A 1 105 ? 11.350 14.328 2.467 1.00 88.69 105 GLN A O 1
ATOM 860 N N . ALA A 1 1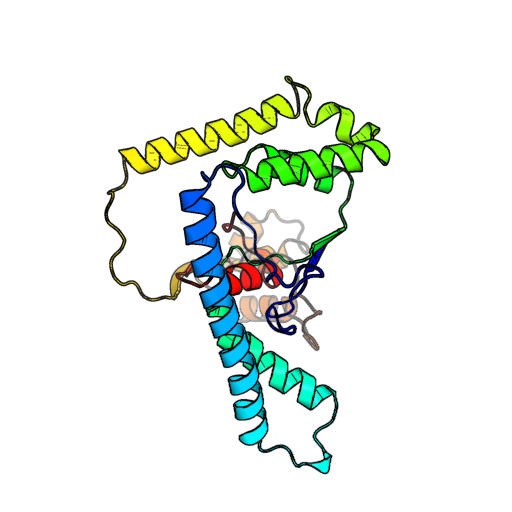06 ? 12.491 12.594 3.300 1.00 91.62 106 ALA A N 1
ATOM 861 C CA . ALA A 1 106 ? 11.350 11.686 3.238 1.00 91.62 106 ALA A CA 1
ATOM 862 C C . ALA A 1 106 ? 10.266 12.068 4.260 1.00 91.62 106 ALA A C 1
ATOM 864 O O . ALA A 1 106 ? 9.080 11.961 3.958 1.00 91.62 106 ALA A O 1
ATOM 865 N N . LEU A 1 107 ? 10.663 12.551 5.443 1.00 92.19 107 LEU A N 1
ATOM 866 C CA . LEU A 1 107 ? 9.733 13.051 6.453 1.00 92.19 107 LEU A CA 1
ATOM 867 C C . LEU A 1 107 ? 9.046 14.347 6.002 1.00 92.19 107 LEU A C 1
ATOM 869 O O . LEU A 1 107 ? 7.832 14.459 6.132 1.00 92.19 107 LEU A O 1
ATOM 873 N N . GLU A 1 108 ? 9.797 15.290 5.428 1.00 90.12 108 GLU A N 1
ATOM 874 C CA . GLU A 1 108 ? 9.248 16.509 4.823 1.00 90.12 108 GLU A CA 1
ATOM 875 C C . GLU A 1 108 ? 8.233 16.161 3.723 1.00 90.12 108 GLU A C 1
ATOM 877 O O . GLU A 1 108 ? 7.112 16.669 3.734 1.00 90.12 108 GLU A O 1
ATOM 882 N N . SER A 1 109 ? 8.587 15.232 2.829 1.00 91.56 109 SER A N 1
ATOM 883 C CA . SER A 1 109 ? 7.684 14.738 1.789 1.00 91.56 109 SER A CA 1
ATOM 884 C C . SER A 1 109 ? 6.405 14.144 2.386 1.00 91.56 109 SER A C 1
ATOM 886 O O . SER A 1 109 ? 5.313 14.550 1.994 1.00 91.56 109 SER A O 1
ATOM 888 N N . LEU A 1 110 ? 6.508 13.247 3.376 1.00 93.31 110 LEU A N 1
ATOM 889 C CA . LEU A 1 110 ? 5.348 12.654 4.056 1.00 93.31 110 LEU A CA 1
ATOM 890 C C . LEU A 1 110 ? 4.420 13.725 4.647 1.00 93.31 110 LEU A C 1
ATOM 892 O O . LEU A 1 110 ? 3.210 13.664 4.443 1.00 93.31 110 LEU A O 1
ATOM 896 N N . ILE A 1 111 ? 4.982 14.717 5.344 1.00 93.56 111 ILE A N 1
ATOM 897 C CA . ILE A 1 111 ? 4.220 15.832 5.921 1.00 93.56 111 ILE A CA 1
ATOM 898 C C . ILE A 1 111 ? 3.462 16.586 4.823 1.00 93.56 111 ILE A C 1
ATOM 900 O O . ILE A 1 111 ? 2.264 16.818 4.963 1.00 93.56 111 ILE A O 1
ATOM 904 N N . MET A 1 112 ? 4.129 16.944 3.721 1.00 92.50 112 MET A N 1
ATOM 905 C CA . MET A 1 112 ? 3.480 17.666 2.621 1.00 92.50 112 MET A CA 1
ATOM 906 C C . MET A 1 112 ? 2.347 16.854 1.979 1.00 92.50 112 MET A C 1
ATOM 908 O O . MET A 1 112 ? 1.314 17.429 1.645 1.00 92.50 112 MET A O 1
ATOM 912 N N . HIS A 1 113 ? 2.506 15.533 1.833 1.00 93.50 113 HIS A N 1
ATOM 913 C CA . HIS A 1 113 ? 1.441 14.667 1.313 1.00 93.50 113 HIS A CA 1
ATOM 914 C C . HIS A 1 113 ? 0.233 14.662 2.254 1.00 93.50 113 HIS A C 1
ATOM 916 O O . HIS A 1 113 ? -0.873 14.964 1.809 1.00 93.50 113 HIS A O 1
ATOM 922 N N . LEU A 1 114 ? 0.455 14.425 3.551 1.00 95.25 114 LEU A N 1
ATOM 923 C CA . LEU A 1 114 ? -0.597 14.421 4.573 1.00 95.25 114 LEU A CA 1
ATOM 924 C C . LEU A 1 114 ? -1.348 15.757 4.649 1.00 95.25 114 LEU A C 1
ATOM 926 O O . LEU A 1 114 ? -2.572 15.777 4.722 1.00 95.25 114 LEU A O 1
ATOM 930 N N . LEU A 1 115 ? -0.631 16.883 4.587 1.00 94.88 115 LEU A N 1
ATOM 931 C CA . LEU A 1 115 ? -1.236 18.219 4.598 1.00 94.88 115 LEU A CA 1
ATOM 932 C C . LEU A 1 115 ? -2.035 18.534 3.323 1.00 94.88 115 LEU A C 1
ATOM 934 O O . LEU A 1 115 ? -2.926 19.382 3.359 1.00 94.88 115 LEU A O 1
ATOM 938 N N . SER A 1 116 ? -1.733 17.860 2.210 1.00 95.00 116 SER A N 1
ATOM 939 C CA . SER A 1 116 ? -2.454 18.003 0.937 1.00 95.00 116 SER A CA 1
ATOM 940 C C . SER A 1 116 ? -3.654 17.067 0.789 1.00 95.00 116 SER A C 1
ATOM 942 O O . SER A 1 116 ? -4.325 17.099 -0.243 1.00 95.00 116 SER A O 1
ATOM 944 N N . ASP A 1 117 ? -3.912 16.209 1.774 1.00 95.38 117 ASP A N 1
ATOM 945 C CA . ASP A 1 117 ? -4.972 15.207 1.723 1.00 95.38 117 ASP A CA 1
ATOM 946 C C . ASP A 1 117 ? -6.379 15.812 1.917 1.00 95.38 117 ASP A C 1
ATOM 948 O O . ASP A 1 117 ? -6.539 16.875 2.529 1.00 95.38 117 ASP A O 1
ATOM 952 N N . GLU A 1 118 ? -7.416 15.153 1.391 1.00 93.38 118 GLU A N 1
ATOM 953 C CA . GLU A 1 118 ? -8.805 15.586 1.605 1.00 93.38 118 GLU A CA 1
ATOM 954 C C . GLU A 1 118 ? -9.297 15.246 3.020 1.00 93.38 118 GLU A C 1
ATOM 956 O O . GLU A 1 118 ? -10.106 15.985 3.599 1.00 93.38 118 GLU A O 1
ATOM 961 N N . LEU A 1 119 ? -8.755 14.178 3.615 1.00 92.50 119 LEU A N 1
ATOM 962 C CA . LEU A 1 119 ? -9.145 13.694 4.928 1.00 92.50 119 LEU A CA 1
ATOM 963 C C . LEU A 1 119 ? -8.650 14.643 6.032 1.00 92.50 119 LEU A C 1
ATOM 965 O O . LEU A 1 119 ? -7.449 14.916 6.148 1.00 92.50 119 LEU A O 1
ATOM 969 N N . PRO A 1 120 ? -9.547 15.135 6.911 1.00 92.25 120 PRO A N 1
ATOM 970 C CA . PRO A 1 120 ? -9.149 15.936 8.067 1.00 92.25 120 PRO A CA 1
ATOM 971 C C . PRO A 1 120 ? -8.130 15.229 8.969 1.00 92.25 120 PRO A C 1
ATOM 973 O O . PRO A 1 120 ? -7.175 15.865 9.401 1.00 92.25 120 PRO A O 1
ATOM 976 N N . GLU A 1 12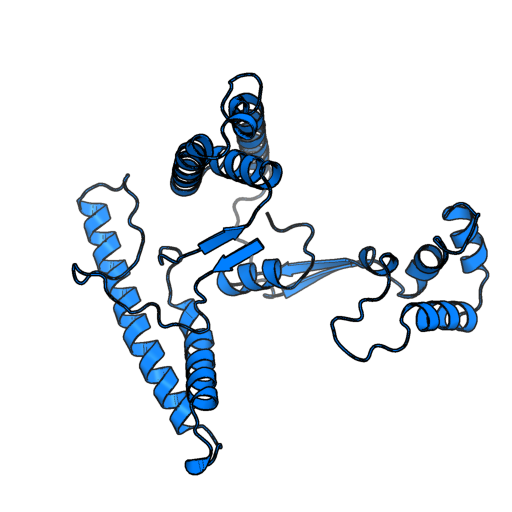1 ? -8.291 13.921 9.191 1.00 92.00 121 GLU A N 1
ATOM 977 C CA . GLU A 1 121 ? -7.390 13.113 10.026 1.00 92.00 121 GLU A CA 1
ATOM 978 C C . GLU A 1 121 ? -5.956 13.083 9.475 1.00 92.00 121 GLU A C 1
ATOM 980 O O . GLU A 1 121 ? -4.994 13.230 10.234 1.00 92.00 121 GLU A O 1
ATOM 985 N N . ALA A 1 122 ? -5.798 12.949 8.154 1.00 94.19 122 ALA A N 1
ATOM 986 C CA . ALA A 1 122 ? -4.491 12.964 7.506 1.00 94.19 122 ALA A CA 1
ATOM 987 C C . ALA A 1 122 ? -3.811 14.328 7.680 1.00 94.19 122 ALA A C 1
ATOM 989 O O . ALA A 1 122 ? -2.664 14.391 8.125 1.00 94.19 122 ALA A O 1
ATOM 990 N N . ARG A 1 123 ? -4.540 15.425 7.439 1.00 94.50 123 ARG A N 1
ATOM 991 C CA . ARG A 1 123 ? -4.016 16.789 7.618 1.00 94.50 123 ARG A CA 1
ATOM 992 C C . ARG A 1 123 ? -3.644 17.088 9.066 1.00 94.50 123 ARG A C 1
ATOM 994 O O . ARG A 1 123 ? -2.565 17.615 9.324 1.00 94.50 123 ARG A O 1
ATOM 1001 N N . GLU A 1 124 ? -4.500 16.715 10.014 1.00 94.38 124 GLU A N 1
ATOM 1002 C CA . GLU A 1 124 ? -4.236 16.870 11.447 1.00 94.38 124 GLU A CA 1
ATOM 1003 C C . GLU A 1 124 ? -2.990 16.078 11.868 1.00 94.38 124 GLU A C 1
ATOM 1005 O O . GLU A 1 124 ? -2.127 16.587 12.586 1.00 94.38 124 GLU A O 1
ATOM 1010 N N . THR A 1 125 ? -2.851 14.848 11.370 1.00 94.69 125 THR A N 1
ATOM 1011 C CA . THR A 1 125 ? -1.669 14.014 11.610 1.00 94.69 125 THR A CA 1
ATOM 1012 C C . THR A 1 125 ? -0.412 14.649 11.014 1.00 94.69 125 THR A C 1
ATOM 1014 O O . THR A 1 125 ? 0.607 14.738 11.699 1.00 94.69 125 THR A O 1
ATOM 1017 N N . GLY A 1 126 ? -0.479 15.150 9.777 1.00 95.06 126 GLY A N 1
ATOM 1018 C CA . GLY A 1 126 ? 0.625 15.862 9.128 1.00 95.06 126 GLY A CA 1
ATOM 1019 C C . GLY A 1 126 ? 1.073 17.092 9.918 1.00 95.06 126 GLY A C 1
ATOM 1020 O O . GLY A 1 126 ? 2.271 17.297 10.113 1.00 95.06 126 GLY A O 1
ATOM 1021 N N . GLN A 1 127 ? 0.116 17.857 10.447 1.00 94.94 127 GLN A N 1
ATOM 1022 C CA . GLN A 1 127 ? 0.381 19.029 11.278 1.00 94.94 127 GLN A CA 1
ATOM 1023 C C . GLN A 1 127 ? 1.073 18.651 12.596 1.00 94.94 127 GLN A C 1
ATOM 1025 O O . GLN A 1 127 ? 2.104 19.233 12.933 1.00 94.94 127 GLN A O 1
ATOM 1030 N N . LYS A 1 128 ? 0.578 17.626 13.303 1.00 95.62 128 LYS A N 1
ATOM 1031 C CA . LYS A 1 128 ? 1.207 17.124 14.539 1.00 95.62 128 LYS A CA 1
ATOM 1032 C C . LYS A 1 128 ? 2.637 16.639 14.297 1.00 95.62 128 LYS A C 1
ATOM 1034 O O . LYS A 1 128 ? 3.535 16.934 15.083 1.00 95.62 128 LYS A O 1
ATOM 1039 N N . ILE A 1 129 ? 2.871 15.923 13.194 1.00 94.75 129 ILE A N 1
ATOM 1040 C CA . ILE A 1 129 ? 4.216 15.466 12.818 1.00 94.75 129 ILE A CA 1
ATOM 1041 C C . ILE A 1 129 ? 5.125 16.668 12.530 1.00 94.75 129 ILE A C 1
ATOM 1043 O O . ILE A 1 129 ? 6.260 16.690 13.007 1.00 94.75 129 ILE A O 1
ATOM 1047 N N . LEU A 1 130 ? 4.645 17.671 11.788 1.00 93.62 130 LEU A N 1
ATOM 1048 C CA . LEU A 1 130 ? 5.407 18.883 11.477 1.00 93.62 130 LEU A CA 1
ATOM 1049 C C . LEU A 1 130 ? 5.815 19.647 12.743 1.00 93.62 130 LEU A C 1
ATOM 1051 O O . LEU A 1 130 ? 6.973 20.049 12.872 1.00 93.62 130 LEU A O 1
ATOM 1055 N N . GLU A 1 131 ? 4.882 19.830 13.677 1.00 94.25 131 GLU A N 1
ATOM 1056 C CA . GLU A 1 131 ? 5.117 20.520 14.947 1.00 94.25 131 GLU A CA 1
ATOM 1057 C C . GLU A 1 131 ? 6.191 19.832 15.790 1.00 94.25 131 GLU A C 1
ATOM 1059 O O . GLU A 1 131 ? 7.113 20.493 16.271 1.00 94.25 131 GLU A O 1
ATOM 1064 N N . GLU A 1 132 ? 6.120 18.508 15.938 1.00 94.50 132 GLU A N 1
ATOM 1065 C CA . GLU A 1 132 ? 7.113 17.756 16.709 1.00 94.50 132 GLU A CA 1
ATOM 1066 C C . GLU A 1 132 ? 8.466 17.672 15.992 1.00 94.50 132 GLU A C 1
ATOM 1068 O O . GLU A 1 132 ? 9.518 17.860 16.610 1.00 94.50 132 GLU A O 1
ATOM 1073 N N . ALA A 1 133 ? 8.474 17.456 14.675 1.00 92.56 133 ALA A N 1
ATOM 1074 C CA . ALA A 1 133 ? 9.710 17.344 13.907 1.00 92.56 133 ALA A CA 1
ATOM 1075 C C . ALA A 1 133 ? 10.484 18.675 13.851 1.00 92.56 133 ALA A C 1
ATOM 1077 O O . ALA A 1 133 ? 11.715 18.680 13.879 1.00 92.56 133 ALA A O 1
ATOM 1078 N N . ARG A 1 134 ? 9.797 19.825 13.873 1.00 92.56 134 ARG A N 1
ATOM 1079 C CA . ARG A 1 134 ? 10.439 21.150 13.957 1.00 92.56 134 ARG A CA 1
ATOM 1080 C C . ARG A 1 134 ? 11.247 21.367 15.228 1.00 92.56 134 ARG A C 1
ATOM 1082 O O . ARG A 1 134 ? 12.205 22.133 15.200 1.00 92.56 134 ARG A O 1
ATOM 1089 N N . LYS A 1 135 ? 10.898 20.695 16.326 1.00 93.31 135 LYS A N 1
ATOM 1090 C CA . LYS A 1 135 ? 11.642 20.801 17.590 1.00 93.31 135 LYS A CA 1
ATOM 1091 C C . LYS A 1 135 ? 13.014 20.131 17.505 1.00 93.31 135 LYS A C 1
ATOM 1093 O O . LYS A 1 135 ? 13.909 20.499 18.258 1.00 93.31 135 LYS A O 1
ATOM 1098 N N . THR A 1 136 ? 13.180 19.155 16.611 1.00 91.81 136 THR A N 1
ATOM 1099 C CA . THR A 1 136 ? 14.394 18.329 16.519 1.00 91.81 136 THR A CA 1
ATOM 1100 C C . THR A 1 136 ? 15.222 18.600 15.263 1.00 91.81 136 THR A C 1
ATOM 1102 O O . THR A 1 136 ? 16.448 18.582 15.340 1.00 91.81 136 THR A O 1
ATOM 1105 N N . ILE A 1 137 ? 14.587 18.888 14.121 1.00 88.62 137 ILE A N 1
ATOM 1106 C CA . ILE A 1 137 ? 15.251 19.099 12.821 1.00 88.62 137 ILE A CA 1
ATOM 1107 C C . ILE A 1 137 ? 14.735 20.349 12.071 1.00 88.62 137 ILE A C 1
ATOM 1109 O O . ILE A 1 137 ? 14.384 20.262 10.891 1.00 88.62 137 ILE A O 1
ATOM 1113 N N . PRO A 1 138 ? 14.696 21.537 12.708 1.00 86.75 138 PRO A N 1
ATOM 1114 C CA . PRO A 1 138 ? 14.033 22.725 12.160 1.00 86.75 138 PRO A CA 1
ATOM 1115 C C . PRO A 1 138 ? 14.517 23.104 10.756 1.00 86.75 138 PRO A C 1
ATOM 1117 O O . PRO A 1 138 ? 13.693 23.371 9.887 1.00 86.75 138 PRO A O 1
ATOM 1120 N N . THR A 1 139 ? 15.826 23.041 10.495 1.00 84.75 139 THR A N 1
ATOM 1121 C CA . THR A 1 139 ? 16.443 23.451 9.220 1.00 84.75 139 THR A CA 1
ATOM 1122 C C . THR A 1 139 ? 15.894 22.700 8.001 1.00 84.75 139 THR A C 1
ATOM 1124 O O . THR A 1 139 ? 15.829 23.265 6.912 1.00 84.75 139 THR A O 1
ATOM 1127 N N . PHE A 1 140 ? 15.455 21.449 8.173 1.00 79.88 140 PHE A N 1
ATOM 1128 C CA . PHE A 1 140 ? 14.858 20.654 7.094 1.00 79.88 140 PHE A CA 1
ATOM 1129 C C . PHE A 1 140 ? 13.366 20.952 6.876 1.00 79.88 140 PHE A C 1
ATOM 1131 O O . PHE A 1 140 ? 12.823 20.555 5.856 1.00 79.88 140 PHE A O 1
ATOM 1138 N N . LEU A 1 141 ? 12.698 21.646 7.806 1.00 83.81 141 LEU A N 1
ATOM 1139 C CA . LEU A 1 141 ? 11.240 21.856 7.809 1.00 83.81 141 LEU A CA 1
ATOM 1140 C C . LEU A 1 141 ? 10.828 23.335 7.838 1.00 83.81 141 LEU A C 1
ATOM 1142 O O . LEU A 1 141 ? 9.641 23.666 7.923 1.00 83.81 141 LEU A O 1
ATOM 1146 N N . GLU A 1 142 ? 11.794 24.248 7.731 1.00 78.25 142 GLU A N 1
ATOM 1147 C CA . GLU A 1 142 ? 11.568 25.696 7.646 1.00 78.25 142 GLU A CA 1
ATOM 1148 C C . GLU A 1 142 ? 10.700 26.107 6.453 1.00 78.25 142 GLU A C 1
ATOM 1150 O O . GLU A 1 142 ? 10.161 27.212 6.434 1.00 78.25 142 GLU A O 1
ATOM 1155 N N . ARG A 1 143 ? 10.633 25.273 5.410 1.00 79.44 143 ARG A N 1
ATOM 1156 C CA . ARG A 1 143 ? 9.964 25.596 4.142 1.00 79.44 143 ARG A CA 1
ATOM 1157 C C . ARG A 1 143 ? 8.701 24.778 3.891 1.00 79.44 143 ARG A C 1
ATOM 1159 O O . ARG A 1 143 ? 8.011 25.079 2.918 1.00 79.44 143 ARG A O 1
ATOM 1166 N N . ALA A 1 144 ? 8.393 23.815 4.760 1.00 77.81 144 ALA A N 1
ATOM 1167 C CA . ALA A 1 144 ? 7.318 22.843 4.569 1.00 77.81 144 ALA A CA 1
ATOM 1168 C C . ALA A 1 144 ? 5.914 23.473 4.489 1.00 77.81 144 ALA A C 1
ATOM 1170 O O . ALA A 1 144 ? 5.051 22.951 3.795 1.00 77.81 144 ALA A O 1
ATOM 1171 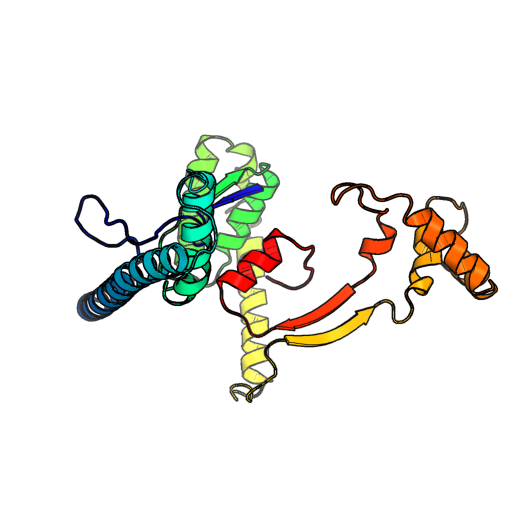N N . ASP A 1 145 ? 5.698 24.622 5.127 1.00 72.25 145 ASP A N 1
ATOM 1172 C CA . ASP A 1 145 ? 4.423 25.359 5.156 1.00 72.25 145 ASP A CA 1
ATOM 1173 C C . ASP A 1 145 ? 4.554 26.805 4.646 1.00 72.25 145 ASP A C 1
ATOM 1175 O O . ASP A 1 145 ? 3.590 27.570 4.671 1.00 72.25 145 ASP A O 1
ATOM 1179 N N . LYS A 1 146 ? 5.739 27.206 4.159 1.00 83.00 146 LYS A N 1
ATOM 1180 C CA . LYS A 1 146 ? 5.928 28.549 3.597 1.00 83.00 146 LYS A CA 1
ATOM 1181 C C . LYS A 1 146 ? 5.018 28.709 2.373 1.00 83.00 146 LYS A C 1
ATOM 1183 O O . LYS A 1 146 ? 5.113 27.859 1.479 1.00 83.00 146 LYS A O 1
ATOM 1188 N N . PRO A 1 147 ? 4.212 29.788 2.277 1.00 81.56 147 PRO A N 1
ATOM 1189 C CA . PRO A 1 147 ? 3.219 29.949 1.214 1.00 81.56 147 PRO A CA 1
ATOM 1190 C C . PRO A 1 147 ? 3.778 29.758 -0.199 1.00 81.56 147 PRO A C 1
ATOM 1192 O O . PRO A 1 147 ? 3.178 29.060 -1.001 1.00 81.56 147 PRO A O 1
ATOM 1195 N N . GLU A 1 148 ? 4.970 30.286 -0.483 1.00 79.94 148 GLU A N 1
ATOM 1196 C CA . GLU A 1 148 ? 5.607 30.199 -1.810 1.00 79.94 148 GLU A CA 1
ATOM 1197 C C . GLU A 1 148 ? 6.452 28.928 -2.034 1.00 79.94 148 GLU A C 1
ATOM 1199 O O . GLU A 1 148 ? 7.157 28.807 -3.035 1.00 79.94 148 GLU A O 1
ATOM 1204 N N . ARG A 1 149 ? 6.466 27.988 -1.081 1.00 83.12 149 ARG A N 1
ATOM 1205 C CA . ARG A 1 149 ? 7.274 26.758 -1.140 1.00 83.12 149 ARG A CA 1
ATOM 1206 C C . ARG A 1 149 ? 6.410 25.538 -0.840 1.00 83.12 149 ARG A C 1
ATOM 1208 O O . ARG A 1 149 ? 5.642 25.122 -1.700 1.00 83.12 149 ARG A O 1
ATOM 1215 N N . GLY A 1 150 ? 6.523 24.967 0.359 1.00 83.38 150 GLY A N 1
ATOM 1216 C CA . GLY A 1 150 ? 5.751 23.792 0.741 1.00 83.38 150 GLY A CA 1
ATOM 1217 C C . GLY A 1 150 ? 4.247 24.062 0.738 1.00 83.38 150 GLY A C 1
ATOM 1218 O O . GLY A 1 150 ? 3.499 23.227 0.249 1.00 83.38 150 GLY A O 1
ATOM 1219 N N . GLY A 1 151 ? 3.808 25.269 1.120 1.00 87.62 151 GLY A N 1
ATOM 1220 C CA . GLY A 1 151 ? 2.406 25.683 1.003 1.00 87.62 151 GLY A CA 1
ATOM 1221 C C . GLY A 1 151 ? 1.892 25.657 -0.442 1.00 87.62 151 GLY A C 1
ATOM 1222 O O . GLY A 1 151 ? 0.830 25.096 -0.706 1.00 87.62 151 GLY A O 1
ATOM 1223 N N . ALA A 1 152 ? 2.671 26.179 -1.395 1.00 89.75 152 ALA A N 1
ATOM 1224 C CA . ALA A 1 152 ? 2.342 26.118 -2.819 1.00 89.75 152 ALA A CA 1
ATOM 1225 C C . ALA A 1 152 ? 2.304 24.674 -3.340 1.00 89.75 152 ALA A C 1
ATOM 1227 O O . ALA A 1 152 ? 1.410 24.331 -4.107 1.00 89.75 152 ALA A O 1
ATOM 1228 N N . MET A 1 153 ? 3.227 23.813 -2.895 1.00 88.38 153 MET A N 1
ATOM 1229 C CA . MET A 1 153 ? 3.241 22.392 -3.263 1.00 88.38 153 MET A CA 1
ATOM 1230 C C . MET A 1 153 ? 2.017 21.642 -2.716 1.00 88.38 153 MET A C 1
ATOM 1232 O O . MET A 1 153 ? 1.393 20.865 -3.439 1.00 88.38 153 MET A O 1
ATOM 1236 N N . ILE A 1 154 ? 1.648 21.902 -1.458 1.00 92.44 154 ILE A N 1
ATOM 1237 C CA . ILE A 1 154 ? 0.452 21.353 -0.807 1.00 92.44 154 ILE A CA 1
ATOM 1238 C C . ILE A 1 154 ? -0.802 21.779 -1.580 1.00 92.44 154 ILE A C 1
ATOM 1240 O O . ILE A 1 154 ? -1.613 20.931 -1.953 1.00 92.44 154 ILE A O 1
ATOM 1244 N N . ALA A 1 155 ? -0.929 23.076 -1.881 1.00 93.25 155 ALA A N 1
ATOM 1245 C CA . ALA A 1 155 ? -2.049 23.614 -2.646 1.00 93.25 155 ALA A CA 1
ATOM 1246 C C . ALA A 1 155 ? -2.103 23.043 -4.070 1.00 93.25 155 ALA A C 1
ATOM 1248 O O . ALA A 1 155 ? -3.173 22.668 -4.537 1.00 93.25 155 ALA A O 1
ATOM 1249 N N . TYR A 1 156 ? -0.958 22.928 -4.750 1.00 95.19 156 TYR A N 1
ATOM 1250 C CA . TYR A 1 156 ? -0.869 22.339 -6.085 1.00 95.19 156 TYR A CA 1
ATOM 1251 C C . TYR A 1 156 ? -1.381 20.895 -6.104 1.00 95.19 156 TYR A C 1
ATOM 1253 O O . TYR A 1 156 ? -2.221 20.562 -6.941 1.00 95.19 156 TYR A O 1
ATOM 1261 N N . ARG A 1 157 ? -0.932 20.052 -5.162 1.00 93.94 157 ARG A N 1
ATOM 1262 C CA . ARG A 1 157 ? -1.394 18.659 -5.040 1.00 93.94 157 ARG A CA 1
ATOM 1263 C C . ARG A 1 157 ? -2.896 18.582 -4.782 1.00 93.94 157 ARG A C 1
ATOM 1265 O O . ARG A 1 157 ? -3.597 17.881 -5.508 1.00 93.94 157 ARG A O 1
ATOM 1272 N N . ALA A 1 158 ? -3.392 19.341 -3.804 1.00 94.94 158 ALA A N 1
ATOM 1273 C CA . ALA A 1 158 ? -4.811 19.360 -3.459 1.00 94.94 158 ALA A CA 1
ATOM 1274 C C . ALA A 1 158 ? -5.684 19.829 -4.639 1.00 94.94 158 ALA A C 1
ATOM 1276 O O . ALA A 1 158 ? -6.672 19.182 -4.979 1.00 94.94 158 ALA A O 1
ATOM 1277 N N . ASN A 1 159 ? -5.290 20.915 -5.310 1.00 96.81 159 ASN A N 1
ATOM 1278 C CA . ASN A 1 159 ? -6.029 21.464 -6.447 1.00 96.81 159 ASN A CA 1
ATOM 1279 C C . ASN A 1 159 ? -6.003 20.528 -7.659 1.00 96.81 159 ASN A C 1
ATOM 1281 O O . ASN A 1 159 ? -7.032 20.362 -8.306 1.00 96.81 159 ASN A O 1
ATOM 1285 N N . THR A 1 160 ? -4.861 19.896 -7.947 1.00 96.12 160 THR A N 1
ATOM 1286 C CA . THR A 1 160 ? -4.736 18.941 -9.060 1.00 96.12 160 THR A CA 1
ATOM 1287 C C . THR A 1 160 ? -5.612 17.716 -8.819 1.00 96.12 160 THR A C 1
ATOM 1289 O O . THR A 1 160 ? -6.379 17.346 -9.704 1.00 96.12 160 THR A O 1
ATOM 1292 N N . ARG A 1 161 ? -5.580 17.139 -7.606 1.00 94.31 161 ARG A N 1
ATOM 1293 C CA . ARG A 1 161 ? -6.464 16.023 -7.232 1.00 94.31 161 ARG A CA 1
ATOM 1294 C C . ARG A 1 161 ? -7.935 16.400 -7.410 1.00 94.31 161 ARG A C 1
ATOM 1296 O O . ARG A 1 161 ? -8.673 15.667 -8.057 1.00 94.31 161 ARG A O 1
ATOM 1303 N N . ASN A 1 162 ? -8.348 17.553 -6.881 1.00 96.25 162 ASN A N 1
ATOM 1304 C CA . ASN A 1 162 ? -9.734 18.017 -6.988 1.00 96.25 162 ASN A CA 1
ATOM 1305 C C . ASN A 1 162 ? -10.151 18.278 -8.440 1.00 96.25 162 ASN A C 1
ATOM 1307 O O . ASN A 1 162 ? -11.268 17.950 -8.818 1.00 96.25 162 ASN A O 1
ATOM 1311 N N . ALA A 1 163 ? -9.264 18.841 -9.263 1.00 97.56 163 ALA A N 1
ATOM 1312 C CA . ALA A 1 163 ? -9.542 19.062 -10.677 1.00 97.56 163 ALA A CA 1
ATOM 1313 C C . ALA A 1 163 ? -9.761 17.737 -11.420 1.00 97.56 163 ALA A C 1
ATOM 1315 O O . ALA A 1 163 ? -10.734 17.614 -12.157 1.00 97.56 163 ALA A O 1
ATOM 1316 N N . VAL A 1 164 ? -8.905 16.735 -11.186 1.00 96.38 164 VAL A N 1
ATOM 1317 C CA . VAL A 1 164 ? -9.059 15.398 -11.782 1.00 96.38 164 VAL A CA 1
ATOM 1318 C C . VAL A 1 164 ? -10.328 14.709 -11.275 1.00 96.38 164 VAL A C 1
ATOM 1320 O O . VAL A 1 164 ? -11.062 14.156 -12.086 1.00 96.38 164 VAL A O 1
ATOM 1323 N N . LYS A 1 165 ? -10.632 14.800 -9.973 1.00 94.69 165 LYS A N 1
ATOM 1324 C CA . LYS A 1 165 ? -11.877 14.280 -9.382 1.00 94.69 165 LYS A CA 1
ATOM 1325 C C . LYS A 1 165 ? -13.114 14.886 -10.043 1.00 94.69 165 LYS A C 1
ATOM 1327 O O . LYS A 1 165 ? -13.973 14.147 -10.492 1.00 94.69 165 LYS A O 1
ATOM 1332 N N . ASN A 1 166 ? -13.159 16.210 -10.197 1.00 96.31 166 ASN A N 1
ATOM 1333 C CA . ASN A 1 166 ? -14.281 16.884 -10.854 1.00 96.31 166 ASN A CA 1
ATOM 1334 C C . ASN A 1 166 ? -14.449 16.440 -12.315 1.00 96.31 166 ASN A C 1
ATOM 1336 O O . ASN A 1 166 ? -15.571 16.248 -12.767 1.00 96.31 166 ASN A O 1
ATOM 1340 N N . ILE A 1 167 ? -13.344 16.263 -13.050 1.00 97.19 167 ILE A N 1
ATOM 1341 C CA . ILE A 1 167 ? -13.380 15.746 -14.426 1.00 97.19 167 ILE A CA 1
ATOM 1342 C C . ILE A 1 167 ? -13.903 14.305 -14.443 1.00 97.19 167 ILE A C 1
ATOM 1344 O O . ILE A 1 167 ? -14.691 13.957 -15.317 1.00 97.19 167 ILE A O 1
ATOM 1348 N N . ALA A 1 168 ? -13.475 13.468 -13.495 1.00 95.12 168 ALA A N 1
ATOM 1349 C CA . ALA A 1 168 ? -13.956 12.097 -13.373 1.00 95.12 168 ALA A CA 1
ATOM 1350 C C . ALA A 1 168 ? -15.464 12.063 -13.080 1.00 95.12 168 ALA A C 1
ATOM 1352 O O . ALA A 1 168 ? -16.186 11.378 -13.793 1.00 95.12 168 ALA A O 1
ATOM 1353 N N . ASP A 1 169 ? -15.940 12.859 -12.121 1.00 93.50 169 ASP A N 1
ATOM 1354 C CA . ASP A 1 169 ? -17.360 12.956 -11.758 1.00 93.50 169 ASP A CA 1
ATOM 1355 C C . ASP A 1 169 ? -18.228 13.497 -12.916 1.00 93.50 169 ASP A C 1
ATOM 1357 O O . ASP A 1 169 ? -19.394 13.130 -13.048 1.00 93.50 169 ASP A O 1
ATOM 1361 N N . GLU A 1 170 ? -17.680 14.377 -13.763 1.00 95.88 170 GLU A N 1
ATOM 1362 C CA . GLU A 1 170 ? -18.385 14.943 -14.923 1.00 95.88 170 GLU A CA 1
ATOM 1363 C C . GLU A 1 170 ? -18.424 13.985 -16.126 1.00 95.88 170 GLU A C 1
ATOM 1365 O O . GLU A 1 170 ? -19.438 13.907 -16.824 1.00 95.88 170 GLU A O 1
ATOM 1370 N N . LEU A 1 171 ? -17.313 13.296 -16.409 1.00 96.69 171 LEU A N 1
ATOM 1371 C CA . LEU A 1 171 ? -17.130 12.544 -17.655 1.00 96.69 171 LEU A CA 1
ATOM 1372 C C . LEU A 1 171 ? -17.353 11.034 -17.516 1.00 96.69 171 LEU A C 1
ATOM 1374 O O . LEU A 1 171 ? -17.622 10.376 -18.526 1.00 96.69 171 LEU A O 1
ATOM 1378 N N . LEU A 1 172 ? -17.213 10.468 -16.314 1.00 93.50 172 LEU A N 1
ATOM 1379 C CA . LEU A 1 172 ? -17.446 9.046 -16.065 1.00 93.50 172 LEU A CA 1
ATOM 1380 C C . LEU A 1 172 ? -18.887 8.805 -15.593 1.00 93.50 172 LEU A C 1
ATOM 1382 O O . LEU A 1 172 ? -19.486 9.653 -14.935 1.00 93.50 172 LEU A O 1
ATOM 1386 N N . PRO A 1 173 ? -19.479 7.650 -15.931 1.00 89.12 173 PRO A N 1
ATOM 1387 C CA . PRO A 1 173 ? -20.813 7.311 -15.460 1.00 89.12 173 PRO A CA 1
ATOM 1388 C C . PRO A 1 173 ? -20.823 7.052 -13.944 1.00 89.12 173 PRO A C 1
ATOM 1390 O O . PRO A 1 173 ? -19.962 6.353 -13.419 1.00 89.12 173 PRO A O 1
ATOM 1393 N N . ASP A 1 174 ? -21.861 7.537 -13.260 1.00 81.25 174 ASP A N 1
ATOM 1394 C CA . ASP A 1 174 ? -22.094 7.332 -11.816 1.00 81.25 174 ASP A CA 1
ATOM 1395 C C . ASP A 1 174 ? -22.660 5.930 -11.493 1.00 81.25 174 ASP A C 1
ATOM 1397 O O . ASP A 1 174 ? -23.377 5.711 -10.516 1.00 81.25 174 ASP A O 1
ATOM 1401 N N . ASN A 1 175 ? -22.423 4.943 -12.362 1.00 79.81 175 ASN A N 1
ATOM 1402 C CA . ASN A 1 175 ? -22.851 3.580 -12.093 1.00 79.81 175 ASN A CA 1
ATOM 1403 C C . ASN A 1 175 ? -21.800 2.870 -11.238 1.00 79.81 175 ASN A C 1
ATOM 1405 O O . ASN A 1 175 ? -20.643 2.722 -11.622 1.00 79.81 175 ASN A O 1
ATOM 1409 N N . HIS A 1 176 ? -22.224 2.345 -10.088 1.00 72.06 176 HIS A N 1
ATOM 1410 C CA . HIS A 1 176 ? -21.426 1.345 -9.392 1.00 72.06 176 HIS A CA 1
ATOM 1411 C C . HIS A 1 176 ? -21.150 0.184 -10.357 1.00 72.06 176 HIS A C 1
ATOM 1413 O O . HIS A 1 176 ? -22.072 -0.309 -11.018 1.00 72.06 176 HIS A O 1
ATOM 1419 N N . GLY A 1 177 ? -19.878 -0.211 -10.468 1.00 65.44 177 GLY A N 1
ATOM 1420 C CA . GLY A 1 177 ? -19.460 -1.310 -11.332 1.00 65.44 177 GLY A CA 1
ATOM 1421 C C . GLY A 1 177 ? -20.302 -2.564 -11.087 1.00 65.44 177 GLY A C 1
ATOM 1422 O O . GLY A 1 177 ? -20.736 -2.832 -9.964 1.00 65.44 177 GLY A O 1
ATOM 1423 N N . GLY A 1 178 ? -20.561 -3.325 -12.153 1.00 70.56 178 GLY A N 1
ATOM 1424 C CA . GLY A 1 178 ? -21.177 -4.644 -12.022 1.00 70.56 178 GLY A CA 1
ATOM 1425 C C . GLY A 1 178 ? -20.304 -5.588 -11.190 1.00 70.56 178 GLY A C 1
A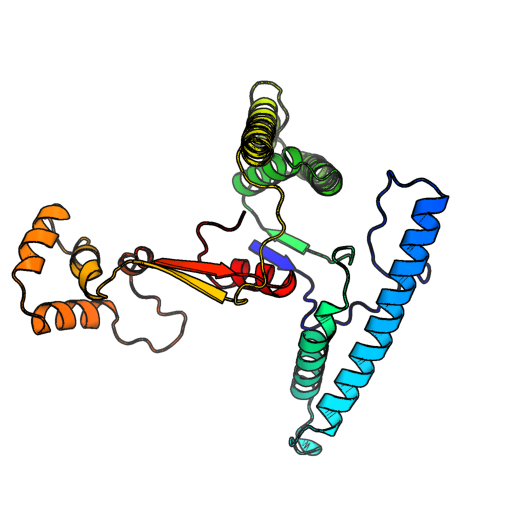TOM 1426 O O . GLY A 1 178 ? -19.157 -5.275 -10.878 1.00 70.56 178 GLY A O 1
ATOM 1427 N N . VAL A 1 179 ? -20.834 -6.765 -10.848 1.00 69.50 179 VAL A N 1
ATOM 1428 C CA . VAL A 1 179 ? -20.031 -7.817 -10.207 1.00 69.50 179 VAL A CA 1
ATOM 1429 C C . VAL A 1 179 ? -18.882 -8.180 -11.150 1.00 69.50 179 VAL A C 1
ATOM 1431 O O . VAL A 1 179 ? -19.117 -8.775 -12.202 1.00 69.50 179 VAL A O 1
ATOM 1434 N N . SER A 1 180 ? -17.664 -7.774 -10.798 1.00 76.81 180 SER A N 1
ATOM 1435 C CA . SER A 1 180 ? -16.436 -8.148 -11.492 1.00 76.81 180 SER A CA 1
ATOM 1436 C C . SER A 1 180 ? -15.740 -9.286 -10.755 1.00 76.81 180 SER A C 1
ATOM 1438 O O . SER A 1 180 ? -16.001 -9.554 -9.578 1.00 76.81 180 SER A O 1
ATOM 1440 N N . GLU A 1 181 ? -14.854 -9.976 -11.466 1.00 87.44 181 GLU A N 1
ATOM 1441 C CA . GLU A 1 181 ? -13.941 -10.917 -10.830 1.00 87.44 181 GLU A CA 1
ATOM 1442 C C . GLU A 1 181 ? -13.049 -10.163 -9.827 1.00 87.44 181 GLU A C 1
ATOM 1444 O O . GLU A 1 181 ? -12.534 -9.094 -10.169 1.00 87.44 181 GLU A O 1
ATOM 1449 N N . PRO A 1 182 ? -12.811 -10.702 -8.615 1.00 88.00 182 PRO A N 1
ATOM 1450 C CA . PRO A 1 182 ? -12.002 -10.021 -7.602 1.00 88.00 182 PRO A CA 1
ATOM 1451 C C . PRO A 1 182 ? -10.575 -9.684 -8.051 1.00 88.00 182 PRO A C 1
ATOM 1453 O O . PRO A 1 182 ? -9.948 -8.784 -7.496 1.00 88.00 182 PRO A O 1
ATOM 1456 N N . VAL A 1 183 ? -10.044 -10.424 -9.029 1.00 92.31 183 VAL A N 1
ATOM 1457 C CA . VAL A 1 183 ? -8.708 -10.225 -9.593 1.00 92.31 183 VAL A CA 1
ATOM 1458 C C . VAL A 1 183 ? -8.766 -10.438 -11.099 1.00 92.31 183 VAL A C 1
ATOM 1460 O O . VAL A 1 183 ? -9.098 -11.531 -11.554 1.00 92.31 183 VAL A O 1
ATOM 1463 N N . THR A 1 184 ? -8.371 -9.425 -11.868 1.00 93.00 184 THR A N 1
ATOM 1464 C CA . THR A 1 184 ? -8.256 -9.511 -13.328 1.00 93.00 184 THR A CA 1
ATOM 1465 C C . THR A 1 184 ? -6.878 -9.037 -13.769 1.00 93.00 184 THR A C 1
ATOM 1467 O O . THR A 1 184 ? -6.459 -7.937 -13.432 1.00 93.00 184 THR A O 1
ATOM 1470 N N . LEU A 1 185 ? -6.159 -9.855 -14.539 1.00 94.25 185 LEU A N 1
ATOM 1471 C CA . LEU A 1 185 ? -4.918 -9.433 -15.191 1.00 94.25 185 LEU A CA 1
ATOM 1472 C C . LEU A 1 185 ? -5.272 -8.583 -16.417 1.00 94.25 185 LEU A C 1
ATOM 1474 O O . LEU A 1 185 ? -5.851 -9.098 -17.372 1.00 94.25 185 LEU A O 1
ATOM 1478 N N . THR A 1 186 ? -4.952 -7.293 -16.372 1.00 94.31 186 THR A N 1
ATOM 1479 C CA . THR A 1 186 ? -5.340 -6.314 -17.398 1.00 94.31 186 THR A CA 1
ATOM 1480 C C . THR A 1 186 ? -4.250 -6.096 -18.434 1.00 94.31 186 THR A C 1
ATOM 1482 O O . THR A 1 186 ? -4.557 -5.905 -19.610 1.00 94.31 186 THR A O 1
ATOM 1485 N N . ASP A 1 187 ? -2.982 -6.173 -18.030 1.00 95.06 187 ASP A N 1
ATOM 1486 C CA . ASP A 1 187 ? -1.857 -6.093 -18.953 1.00 95.06 187 ASP A CA 1
ATOM 1487 C C . ASP A 1 187 ? -0.621 -6.839 -18.437 1.00 95.06 187 ASP A C 1
ATOM 1489 O O . ASP A 1 187 ? -0.471 -7.126 -17.250 1.00 95.06 187 ASP A O 1
ATOM 1493 N N . ILE A 1 188 ? 0.263 -7.179 -19.371 1.00 95.69 188 ILE A N 1
ATOM 1494 C CA . ILE A 1 188 ? 1.537 -7.846 -19.107 1.00 95.69 188 ILE A CA 1
ATOM 1495 C C . ILE A 1 188 ? 2.573 -7.240 -20.035 1.00 95.69 188 ILE A C 1
ATOM 1497 O O . ILE A 1 188 ? 2.375 -7.239 -21.254 1.00 95.69 188 ILE A O 1
ATOM 1501 N N . TRP A 1 189 ? 3.705 -6.834 -19.482 1.00 94.88 189 TRP A N 1
ATOM 1502 C CA . TRP A 1 189 ? 4.909 -6.607 -20.257 1.00 94.88 189 TRP A CA 1
ATOM 1503 C C . TRP A 1 189 ? 6.115 -7.241 -19.545 1.00 94.88 189 TRP A C 1
ATOM 1505 O O . TRP A 1 189 ? 6.237 -7.122 -18.331 1.00 94.88 189 TRP A O 1
ATOM 1515 N N . PRO A 1 190 ? 7.022 -7.923 -20.256 1.00 95.19 190 PRO A N 1
ATOM 1516 C CA . PRO A 1 190 ? 6.977 -8.198 -21.687 1.00 95.19 190 PRO A CA 1
ATOM 1517 C C . PRO A 1 190 ? 5.927 -9.253 -22.071 1.00 95.19 190 PRO A C 1
ATOM 1519 O O . PRO A 1 190 ? 5.475 -10.029 -21.232 1.00 95.19 190 PRO A O 1
ATOM 1522 N N . LYS A 1 191 ? 5.536 -9.286 -23.353 1.00 93.94 191 LYS A N 1
ATOM 1523 C CA . LYS A 1 191 ? 4.658 -10.349 -23.883 1.00 93.94 191 LYS A CA 1
ATOM 1524 C C . LYS A 1 191 ? 5.429 -11.654 -24.107 1.00 93.94 191 LYS A C 1
ATOM 1526 O O . LYS A 1 191 ? 4.822 -12.720 -24.074 1.00 93.94 191 LYS A O 1
ATOM 1531 N N . ASN A 1 192 ? 6.743 -11.563 -24.307 1.00 93.75 192 ASN A N 1
ATOM 1532 C CA . ASN A 1 192 ? 7.673 -12.682 -24.326 1.00 93.75 192 ASN A CA 1
ATOM 1533 C C . ASN A 1 192 ? 8.773 -12.428 -23.288 1.00 93.75 192 ASN A C 1
ATOM 1535 O O . ASN A 1 192 ? 9.415 -11.382 -23.298 1.00 93.75 192 ASN A O 1
ATOM 1539 N N . GLU A 1 193 ? 9.026 -13.378 -22.391 1.00 93.25 193 GLU A N 1
ATOM 1540 C CA . GLU A 1 193 ? 10.044 -13.245 -21.347 1.00 93.25 193 GLU A CA 1
ATOM 1541 C C . GLU A 1 193 ? 11.456 -12.970 -21.884 1.00 93.25 193 GLU A C 1
ATOM 1543 O O . GLU A 1 193 ? 12.302 -12.472 -21.149 1.00 93.25 193 GLU A O 1
ATOM 1548 N N . LEU A 1 194 ? 11.726 -13.251 -23.159 1.00 96.56 194 LEU A N 1
ATOM 1549 C CA . LEU A 1 194 ? 13.014 -12.977 -23.790 1.00 96.56 194 LEU A CA 1
ATOM 1550 C C . LEU A 1 194 ? 13.161 -11.529 -24.283 1.00 96.56 194 LEU A C 1
ATOM 1552 O O . LEU A 1 194 ? 14.278 -11.119 -24.595 1.00 96.56 194 LEU A O 1
ATOM 1556 N N . ASP A 1 195 ? 12.092 -10.727 -24.295 1.00 96.12 195 ASP A N 1
ATOM 1557 C CA . ASP A 1 195 ? 12.153 -9.316 -24.717 1.00 96.12 195 ASP A CA 1
ATOM 1558 C C . ASP A 1 195 ? 12.984 -8.452 -23.749 1.00 96.12 195 ASP A C 1
ATOM 1560 O O . ASP A 1 195 ? 13.414 -7.355 -24.102 1.00 96.12 195 ASP A O 1
ATOM 1564 N N . VAL A 1 196 ? 13.250 -8.946 -22.532 1.00 97.06 196 VAL A N 1
ATOM 1565 C CA . VAL A 1 196 ? 14.131 -8.284 -21.551 1.00 97.06 196 VAL A CA 1
ATOM 1566 C C . VAL A 1 196 ? 15.611 -8.642 -21.721 1.00 97.06 196 VAL A C 1
ATOM 1568 O O . VAL A 1 196 ? 16.455 -8.034 -21.068 1.00 97.06 196 VAL A O 1
ATOM 1571 N N . VAL A 1 197 ? 15.972 -9.586 -22.600 1.00 97.94 197 VAL A N 1
ATOM 1572 C CA . VAL A 1 197 ? 17.378 -9.984 -22.819 1.00 97.94 197 VAL A CA 1
ATOM 1573 C C . VAL A 1 197 ? 18.275 -8.808 -23.240 1.00 97.94 197 VAL A C 1
ATOM 1575 O O . VAL A 1 197 ? 19.365 -8.688 -22.681 1.00 97.94 197 VAL A O 1
ATOM 1578 N N . PRO A 1 198 ? 17.865 -7.889 -24.137 1.00 98.00 198 PRO A N 1
ATOM 1579 C CA . PRO A 1 198 ? 18.678 -6.714 -24.453 1.00 98.00 198 PRO A CA 1
ATOM 1580 C C . PRO A 1 198 ? 18.992 -5.855 -23.221 1.00 98.00 198 PRO A C 1
ATOM 1582 O O . PRO A 1 198 ? 20.116 -5.386 -23.057 1.00 98.00 198 PRO A O 1
ATOM 1585 N N . ASP A 1 199 ? 18.023 -5.708 -22.314 1.00 97.44 199 ASP A N 1
ATOM 1586 C CA . ASP A 1 199 ? 18.190 -4.970 -21.061 1.00 97.44 199 ASP A CA 1
ATOM 1587 C C . ASP A 1 199 ? 19.113 -5.693 -20.071 1.00 97.44 199 ASP A C 1
ATOM 1589 O O . ASP A 1 199 ? 19.882 -5.047 -19.361 1.00 97.44 199 ASP A O 1
ATOM 1593 N N . MET A 1 200 ? 19.090 -7.029 -20.057 1.00 97.56 200 MET A N 1
ATOM 1594 C CA . MET A 1 200 ? 20.020 -7.855 -19.275 1.00 97.56 200 MET A CA 1
ATOM 1595 C C . MET A 1 200 ? 21.471 -7.706 -19.745 1.00 97.56 200 MET A C 1
ATOM 1597 O O . MET A 1 200 ? 22.394 -7.797 -18.941 1.00 97.56 200 MET A O 1
ATOM 1601 N N . LEU A 1 201 ? 21.676 -7.482 -21.044 1.00 97.81 201 LEU A N 1
ATOM 1602 C CA . LEU A 1 201 ? 22.998 -7.354 -21.659 1.00 97.81 201 LEU A CA 1
ATOM 1603 C C . LEU A 1 201 ? 23.536 -5.917 -21.648 1.00 97.81 201 LEU A C 1
ATOM 1605 O O . LEU A 1 201 ? 24.735 -5.724 -21.847 1.00 97.81 201 LEU A O 1
ATOM 1609 N N . TYR A 1 202 ? 22.679 -4.915 -21.423 1.00 97.19 202 TYR A N 1
ATOM 1610 C CA . TYR A 1 202 ? 23.025 -3.501 -21.590 1.00 97.19 202 TYR A CA 1
ATOM 1611 C C . TYR A 1 202 ? 24.209 -3.063 -20.722 1.00 97.19 202 TYR A C 1
ATOM 1613 O O . TYR A 1 202 ? 25.134 -2.429 -21.221 1.00 97.19 202 TYR A O 1
ATOM 1621 N N . GLU A 1 203 ? 24.243 -3.462 -19.447 1.00 95.25 203 GLU A N 1
ATOM 1622 C CA . GLU A 1 203 ? 25.354 -3.121 -18.542 1.00 95.25 203 GLU A CA 1
ATOM 1623 C C . GLU A 1 203 ? 26.680 -3.832 -18.883 1.00 95.25 203 GLU A C 1
ATOM 1625 O O . GLU A 1 203 ? 27.731 -3.491 -18.341 1.00 95.25 203 GLU A O 1
ATOM 1630 N N . HIS A 1 204 ? 26.641 -4.811 -19.790 1.00 96.00 204 HIS A N 1
ATOM 1631 C CA . HIS A 1 204 ? 27.788 -5.603 -20.240 1.00 96.00 204 HIS A CA 1
ATOM 1632 C C . HIS A 1 204 ? 28.229 -5.262 -21.669 1.00 96.00 204 HIS A C 1
ATOM 1634 O O . HIS A 1 204 ? 29.097 -5.934 -22.227 1.00 96.00 204 HIS A O 1
ATOM 1640 N N . SER A 1 205 ? 27.646 -4.221 -22.263 1.00 96.69 205 SER A N 1
ATOM 1641 C CA . SER A 1 205 ? 27.918 -3.783 -23.626 1.00 96.69 205 SER A CA 1
ATOM 1642 C C . SER A 1 205 ? 28.287 -2.302 -23.664 1.00 96.69 205 SER A C 1
ATOM 1644 O O . SER A 1 205 ? 27.888 -1.517 -22.811 1.00 96.69 205 SER A O 1
ATOM 1646 N N . ASN A 1 206 ? 29.039 -1.911 -24.693 1.00 97.06 206 ASN A N 1
ATOM 1647 C CA . ASN A 1 206 ? 29.289 -0.502 -25.019 1.00 97.06 206 ASN A CA 1
ATOM 1648 C C . ASN A 1 206 ? 28.331 0.020 -26.104 1.00 97.06 206 ASN A C 1
ATOM 1650 O O . ASN A 1 206 ? 28.484 1.151 -26.564 1.00 97.06 206 ASN A O 1
ATOM 1654 N N . LEU A 1 207 ? 27.394 -0.814 -26.562 1.00 97.88 207 LEU A N 1
ATOM 1655 C CA . LEU A 1 207 ? 26.421 -0.455 -27.587 1.00 97.88 207 LEU A CA 1
ATOM 1656 C C . LEU A 1 207 ? 25.213 0.270 -26.970 1.00 97.88 207 LEU A C 1
ATOM 1658 O O . LEU A 1 207 ? 24.783 -0.083 -25.869 1.00 97.88 207 LEU A O 1
ATOM 1662 N N . PRO A 1 208 ? 24.617 1.241 -27.683 1.00 98.00 208 PRO A N 1
ATOM 1663 C CA . PRO A 1 208 ? 23.283 1.745 -27.374 1.00 98.00 208 PRO A CA 1
ATOM 1664 C C . PRO A 1 208 ? 22.251 0.612 -27.270 1.00 98.00 208 PRO A C 1
ATOM 1666 O O . PRO A 1 208 ? 22.343 -0.389 -27.977 1.00 98.00 208 PRO A O 1
ATOM 1669 N N . LEU A 1 209 ? 21.231 0.783 -26.421 1.00 97.19 209 LEU A N 1
ATOM 1670 C CA . LEU A 1 209 ? 20.232 -0.264 -26.160 1.00 97.19 209 LEU A CA 1
ATOM 1671 C C . LEU A 1 209 ? 19.515 -0.729 -27.437 1.00 97.19 209 LEU A C 1
ATOM 1673 O O . LEU A 1 209 ? 19.248 -1.918 -27.586 1.00 97.19 209 LEU A O 1
ATOM 1677 N N . ASP A 1 210 ? 19.233 0.187 -28.362 1.00 97.75 210 ASP A N 1
ATOM 1678 C CA . ASP A 1 210 ? 18.569 -0.151 -29.624 1.00 97.75 210 ASP A CA 1
ATOM 1679 C C . ASP A 1 210 ? 19.456 -1.005 -30.542 1.00 97.75 210 ASP A C 1
ATOM 1681 O O . ASP A 1 210 ? 18.952 -1.916 -31.194 1.00 97.75 210 ASP A O 1
ATOM 1685 N N . ASP A 1 211 ? 20.777 -0.810 -30.521 1.00 98.38 211 ASP A N 1
ATOM 1686 C CA . ASP A 1 211 ? 21.711 -1.657 -31.270 1.00 98.38 211 ASP A CA 1
ATOM 1687 C C . ASP A 1 211 ? 21.788 -3.066 -30.666 1.00 98.38 211 ASP A C 1
ATOM 1689 O O . ASP A 1 211 ? 21.819 -4.054 -31.397 1.00 98.38 211 ASP A O 1
ATOM 1693 N N . ILE A 1 212 ? 21.740 -3.181 -29.332 1.00 98.38 212 ILE A N 1
ATOM 1694 C CA . ILE A 1 212 ? 21.665 -4.485 -28.654 1.00 98.38 212 ILE A CA 1
ATOM 1695 C C . ILE A 1 212 ? 20.358 -5.199 -29.004 1.00 98.38 212 ILE A C 1
ATOM 1697 O O . ILE A 1 212 ? 20.377 -6.400 -29.258 1.00 98.38 212 ILE A O 1
ATOM 1701 N N . ARG A 1 213 ? 19.227 -4.483 -29.036 1.00 97.62 213 ARG A N 1
ATOM 1702 C CA . ARG A 1 213 ? 17.934 -5.050 -29.453 1.00 97.62 213 ARG A CA 1
ATOM 1703 C C . ARG A 1 213 ? 18.009 -5.602 -30.872 1.00 97.62 213 ARG A C 1
ATOM 1705 O O . ARG A 1 213 ? 17.689 -6.768 -31.066 1.00 97.62 213 ARG A O 1
ATOM 1712 N N . ASN A 1 214 ? 18.514 -4.805 -31.814 1.00 97.75 214 ASN A N 1
ATOM 1713 C CA . ASN A 1 214 ? 18.663 -5.214 -33.211 1.00 97.75 214 ASN A CA 1
ATOM 1714 C C . ASN A 1 214 ? 19.547 -6.464 -33.362 1.00 97.75 214 ASN A C 1
ATOM 1716 O O . ASN A 1 214 ? 19.229 -7.351 -34.152 1.00 97.75 214 ASN A O 1
ATOM 1720 N N . GLU A 1 215 ? 20.636 -6.560 -32.596 1.00 98.00 215 GLU A N 1
ATOM 1721 C CA . GLU A 1 215 ? 21.508 -7.740 -32.601 1.00 98.00 215 GLU A CA 1
ATOM 1722 C C . GLU A 1 215 ? 20.801 -8.972 -32.011 1.00 98.00 215 GLU A C 1
ATOM 1724 O O . GLU A 1 215 ? 20.805 -10.053 -32.605 1.00 98.00 215 GLU A O 1
ATOM 1729 N N . VAL A 1 216 ? 20.145 -8.809 -30.858 1.00 97.75 216 VAL A N 1
ATOM 1730 C CA . VAL A 1 216 ? 19.414 -9.884 -30.171 1.00 97.75 216 VAL A CA 1
ATOM 1731 C C . VAL A 1 216 ? 18.217 -10.364 -30.996 1.00 97.75 216 VAL A C 1
ATOM 1733 O O . VAL A 1 216 ? 17.875 -11.542 -30.932 1.00 97.75 216 VAL A O 1
ATOM 1736 N N . ASP A 1 217 ? 17.588 -9.523 -31.813 1.00 96.50 217 ASP A N 1
ATOM 1737 C CA . ASP A 1 217 ? 16.503 -9.940 -32.710 1.00 96.50 217 ASP A CA 1
ATOM 1738 C C . ASP A 1 217 ? 16.950 -10.992 -33.734 1.00 96.50 217 ASP A C 1
ATOM 1740 O O . ASP A 1 217 ? 16.157 -11.862 -34.102 1.00 96.50 217 ASP A O 1
ATOM 1744 N N . GLY A 1 218 ? 18.230 -10.980 -34.122 1.00 96.94 218 GLY A N 1
ATOM 1745 C CA . GLY A 1 218 ? 18.841 -11.998 -34.978 1.00 96.94 218 GLY A CA 1
ATOM 1746 C C . GLY A 1 218 ? 19.238 -13.294 -34.260 1.00 96.94 218 GLY A C 1
ATOM 1747 O O . GLY A 1 218 ? 19.600 -14.267 -34.925 1.00 96.94 218 GLY A O 1
ATOM 1748 N N . 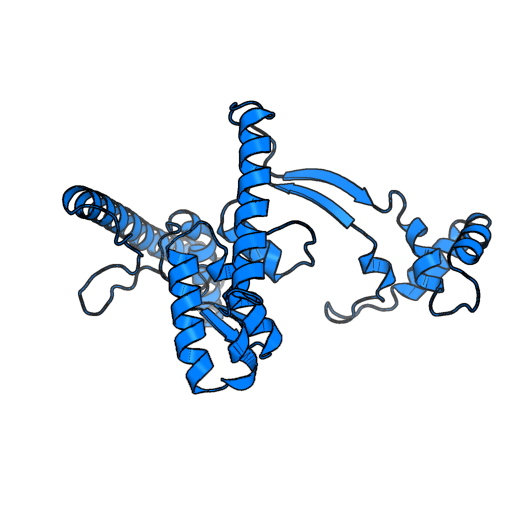TRP A 1 219 ? 19.190 -13.339 -32.924 1.00 98.19 219 TRP A N 1
ATOM 1749 C CA . TRP A 1 219 ? 19.592 -14.516 -32.151 1.00 98.19 219 TRP A CA 1
ATOM 1750 C C . TRP A 1 219 ? 18.574 -15.651 -32.237 1.00 98.19 219 TRP A C 1
ATOM 1752 O O . TRP A 1 219 ? 17.358 -15.445 -32.255 1.00 98.19 219 TRP A O 1
ATOM 1762 N N . THR A 1 220 ? 19.080 -16.882 -32.178 1.00 98.25 220 THR A N 1
ATOM 1763 C CA . THR A 1 220 ? 18.239 -18.060 -31.975 1.00 98.25 220 THR A CA 1
ATOM 1764 C C . THR A 1 220 ? 17.607 -18.041 -30.583 1.00 98.25 220 THR A C 1
ATOM 1766 O O . THR A 1 220 ? 18.094 -17.394 -29.650 1.00 98.25 220 THR A O 1
ATOM 1769 N N . TYR A 1 221 ? 16.525 -18.803 -30.420 1.00 97.56 221 TYR A N 1
ATOM 1770 C CA . TYR A 1 221 ? 15.884 -18.992 -29.119 1.00 97.56 221 TYR A CA 1
ATOM 1771 C C . TYR A 1 221 ? 16.886 -19.464 -28.050 1.00 97.56 221 TYR A C 1
ATOM 1773 O O . TYR A 1 221 ? 16.956 -18.874 -26.975 1.00 97.56 221 TYR A O 1
ATOM 1781 N N . ASP A 1 222 ? 17.733 -20.445 -28.374 1.00 98.38 222 ASP A N 1
ATOM 1782 C CA . ASP A 1 222 ? 18.715 -21.005 -27.435 1.00 98.38 222 ASP A CA 1
ATOM 1783 C C . ASP A 1 222 ? 19.759 -19.976 -26.980 1.00 98.38 222 ASP A C 1
ATOM 1785 O O . ASP A 1 222 ? 20.156 -19.971 -25.813 1.00 98.38 222 ASP A O 1
ATOM 1789 N N . GLN A 1 223 ? 20.185 -19.067 -27.865 1.00 98.44 223 GLN A N 1
ATOM 1790 C CA . GLN A 1 223 ? 21.091 -17.973 -27.499 1.00 98.44 223 GLN A CA 1
ATOM 1791 C C . GLN A 1 223 ? 20.425 -17.016 -26.502 1.00 98.44 223 GLN A C 1
ATOM 1793 O O . GLN A 1 223 ? 21.021 -16.685 -25.473 1.00 98.44 223 GLN A O 1
ATOM 1798 N N . LYS A 1 224 ? 19.167 -16.626 -26.760 1.00 98.50 224 LYS A N 1
ATOM 1799 C CA . LYS A 1 224 ? 18.386 -15.771 -25.851 1.00 98.50 224 LYS A CA 1
ATOM 1800 C C . LYS A 1 224 ? 18.170 -16.443 -24.494 1.00 98.50 224 LYS A C 1
ATOM 1802 O O . LYS A 1 224 ? 18.419 -15.823 -23.462 1.00 98.50 224 LYS A O 1
ATOM 1807 N N . VAL A 1 225 ? 17.782 -17.720 -24.482 1.00 98.19 225 VAL A N 1
ATOM 1808 C CA . VAL A 1 225 ? 17.589 -18.505 -23.251 1.00 98.19 225 VAL A CA 1
ATOM 1809 C C . VAL A 1 225 ? 18.893 -18.661 -22.473 1.00 98.19 225 VAL A C 1
ATOM 1811 O O . VAL A 1 225 ? 18.883 -18.560 -21.246 1.00 98.19 225 VAL A O 1
ATOM 1814 N N . THR A 1 226 ? 20.021 -18.861 -23.157 1.00 98.31 226 THR A N 1
ATOM 1815 C CA . THR A 1 226 ? 21.339 -18.953 -22.512 1.00 98.31 226 THR A CA 1
ATOM 1816 C C . THR A 1 226 ? 21.677 -17.655 -21.781 1.00 98.31 226 THR A C 1
ATOM 1818 O O . THR A 1 226 ? 22.037 -17.694 -20.604 1.00 98.31 226 THR A O 1
ATOM 1821 N N . ALA A 1 227 ? 21.502 -16.504 -22.440 1.00 98.00 227 ALA A N 1
ATOM 1822 C CA . ALA A 1 227 ? 21.730 -15.197 -21.826 1.00 98.00 227 ALA A CA 1
ATOM 1823 C C . ALA A 1 227 ? 20.772 -14.937 -20.651 1.00 98.00 227 ALA A C 1
ATOM 1825 O O . ALA A 1 227 ? 21.214 -14.553 -19.568 1.00 98.00 227 ALA A O 1
ATOM 1826 N N . PHE A 1 228 ? 19.479 -15.221 -20.829 1.00 97.56 228 PHE A N 1
ATOM 1827 C CA . PHE A 1 228 ? 18.471 -15.074 -19.778 1.00 97.56 228 PHE A CA 1
ATOM 1828 C C . PHE A 1 228 ? 18.793 -15.937 -18.548 1.00 97.56 228 PHE A C 1
ATOM 1830 O O . PHE A 1 228 ? 18.761 -15.465 -17.412 1.00 97.56 228 PHE A O 1
ATOM 1837 N N . THR A 1 229 ? 19.143 -17.207 -18.763 1.00 96.38 229 THR A N 1
ATOM 1838 C CA . THR A 1 229 ? 19.464 -18.155 -17.684 1.00 96.38 229 THR A CA 1
ATOM 1839 C C . THR A 1 229 ? 20.725 -17.731 -16.938 1.00 96.38 229 THR A C 1
ATOM 1841 O O . THR A 1 229 ? 20.749 -17.759 -15.706 1.00 96.38 229 THR A O 1
ATOM 1844 N N . ALA A 1 230 ? 21.748 -17.271 -17.665 1.00 96.25 230 ALA A N 1
ATOM 1845 C CA . ALA A 1 230 ? 22.957 -16.719 -17.063 1.00 96.25 230 ALA A CA 1
ATOM 1846 C C . ALA A 1 230 ? 22.646 -15.494 -16.185 1.00 96.25 230 ALA A C 1
ATOM 1848 O O . ALA A 1 230 ? 23.186 -15.386 -15.085 1.00 96.25 230 ALA A O 1
ATOM 1849 N N . TYR A 1 231 ? 21.727 -14.623 -16.620 1.00 96.12 231 TYR A N 1
ATOM 1850 C CA . TYR A 1 231 ? 21.291 -13.457 -15.847 1.00 96.12 231 TYR A CA 1
ATOM 1851 C C . TYR A 1 231 ? 20.538 -13.827 -14.560 1.00 96.12 231 TYR A C 1
ATOM 1853 O O . TYR A 1 231 ? 20.650 -13.133 -13.548 1.00 96.12 231 TYR A O 1
ATOM 1861 N N . MET A 1 232 ? 19.773 -14.926 -14.569 1.00 94.94 232 MET A N 1
ATOM 1862 C CA . MET A 1 232 ? 19.093 -15.417 -13.362 1.00 94.94 232 MET A CA 1
ATOM 1863 C C . MET A 1 232 ? 20.070 -15.967 -12.318 1.00 94.94 232 MET A C 1
ATOM 1865 O O . MET A 1 232 ? 19.838 -15.794 -11.116 1.00 94.94 232 MET A O 1
ATOM 1869 N N . GLY A 1 233 ? 21.138 -16.627 -12.775 1.00 93.88 233 GLY A N 1
ATOM 1870 C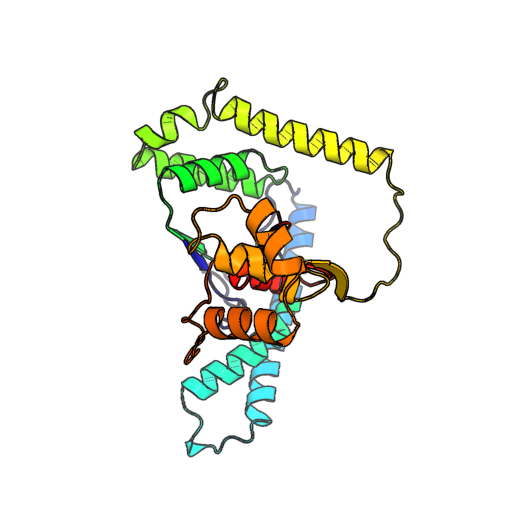 CA . GLY A 1 233 ? 22.134 -17.281 -11.929 1.00 93.88 233 GLY A CA 1
ATOM 1871 C C . GLY A 1 233 ? 21.558 -18.377 -11.018 1.00 93.88 233 GLY A C 1
ATOM 1872 O O . GLY A 1 233 ? 20.417 -18.821 -11.156 1.00 93.88 233 GLY A O 1
ATOM 1873 N N . GLU A 1 234 ? 22.352 -18.813 -10.037 1.00 93.25 234 GLU A N 1
ATOM 1874 C CA . GLU A 1 234 ? 21.941 -19.814 -9.043 1.00 93.25 234 GLU A CA 1
ATOM 1875 C C . GLU A 1 234 ? 21.307 -19.151 -7.807 1.00 93.25 234 GLU A C 1
ATOM 1877 O O . GLU A 1 234 ? 21.972 -18.618 -6.909 1.00 93.25 234 GLU A O 1
ATOM 1882 N N . ARG A 1 235 ? 19.972 -19.173 -7.736 1.00 92.19 235 ARG A N 1
ATOM 1883 C CA . ARG A 1 235 ? 19.219 -18.540 -6.642 1.00 92.19 235 ARG A CA 1
ATOM 1884 C C . ARG A 1 235 ? 18.990 -19.509 -5.480 1.00 92.19 235 ARG A C 1
ATOM 1886 O O . ARG A 1 235 ? 18.073 -20.318 -5.510 1.00 92.19 235 ARG A O 1
ATOM 1893 N N . LEU A 1 236 ? 19.772 -19.365 -4.407 1.00 91.94 236 LEU A N 1
ATOM 1894 C CA . LEU A 1 236 ? 19.653 -20.203 -3.198 1.00 91.94 236 LEU A CA 1
ATOM 1895 C C . LEU A 1 236 ? 18.596 -19.718 -2.197 1.00 91.94 236 LEU A C 1
ATOM 1897 O O . LEU A 1 236 ? 18.088 -20.491 -1.390 1.00 91.94 236 LEU A O 1
ATOM 1901 N N . ASN A 1 237 ? 18.285 -18.422 -2.188 1.00 90.62 237 ASN A N 1
ATOM 1902 C CA . ASN A 1 237 ? 17.264 -17.865 -1.307 1.00 90.62 237 ASN A CA 1
ATOM 1903 C C . ASN A 1 237 ? 16.652 -16.587 -1.898 1.00 90.62 237 ASN A C 1
ATOM 1905 O O . ASN A 1 237 ? 17.212 -15.954 -2.791 1.00 90.62 237 ASN A O 1
ATOM 1909 N N . ARG A 1 238 ? 15.516 -16.156 -1.336 1.00 84.75 238 ARG A N 1
ATOM 1910 C CA . ARG A 1 238 ? 14.751 -14.983 -1.803 1.00 84.75 238 ARG A CA 1
ATOM 1911 C C . ARG A 1 238 ? 15.510 -13.646 -1.801 1.00 84.75 238 ARG A C 1
ATOM 1913 O O . ARG A 1 238 ? 15.024 -12.690 -2.398 1.00 84.75 238 ARG A O 1
ATOM 1920 N N . ARG A 1 239 ? 16.646 -13.538 -1.097 1.00 86.94 239 ARG A N 1
ATOM 1921 C CA . ARG A 1 239 ? 17.475 -12.319 -1.064 1.00 86.94 239 ARG A CA 1
ATOM 1922 C C . ARG A 1 239 ? 18.431 -12.236 -2.252 1.00 86.94 239 ARG A C 1
ATOM 1924 O O . ARG A 1 239 ? 18.900 -11.143 -2.540 1.00 86.94 239 ARG A O 1
ATOM 1931 N N . HIS A 1 240 ? 18.679 -13.345 -2.953 1.00 91.94 240 HIS A N 1
ATOM 1932 C CA . HIS A 1 240 ? 19.408 -13.343 -4.221 1.00 91.94 240 HIS A CA 1
ATOM 1933 C C . HIS A 1 240 ? 18.435 -12.858 -5.303 1.00 91.94 240 HIS A C 1
ATOM 1935 O O . HIS A 1 240 ? 17.660 -13.636 -5.875 1.00 91.94 240 HIS A O 1
ATOM 1941 N N . ARG A 1 241 ? 18.386 -11.535 -5.474 1.00 88.50 241 ARG A N 1
ATOM 1942 C CA . ARG A 1 241 ? 17.580 -10.865 -6.495 1.00 88.50 241 ARG A CA 1
ATOM 1943 C C . ARG A 1 241 ? 18.398 -10.814 -7.791 1.00 88.50 241 ARG A C 1
ATOM 1945 O O . ARG A 1 241 ? 19.552 -10.396 -7.708 1.00 88.50 241 ARG A O 1
ATOM 1952 N N . PRO A 1 242 ? 17.840 -11.237 -8.940 1.00 90.12 242 PRO A N 1
ATOM 1953 C CA . PRO A 1 242 ? 18.456 -10.974 -10.238 1.00 90.12 242 PRO A CA 1
ATOM 1954 C C . PRO A 1 242 ? 18.630 -9.467 -10.461 1.00 90.12 242 PRO A C 1
ATOM 1956 O O . PRO A 1 242 ? 18.074 -8.655 -9.714 1.00 90.12 242 PRO A O 1
ATOM 1959 N N . GLY A 1 243 ? 19.401 -9.097 -11.480 1.00 91.25 243 GLY A N 1
ATOM 1960 C CA . GLY A 1 243 ? 19.672 -7.694 -11.771 1.00 91.25 243 GLY A CA 1
ATOM 1961 C C . GLY A 1 243 ? 18.433 -6.893 -12.201 1.00 91.25 243 GLY A C 1
ATOM 1962 O O . GLY A 1 243 ? 17.334 -7.421 -12.406 1.00 91.25 243 GLY A O 1
ATOM 1963 N N . ARG A 1 244 ? 18.628 -5.577 -12.336 1.00 93.00 244 ARG A N 1
ATOM 1964 C CA . ARG A 1 244 ? 17.547 -4.591 -12.500 1.00 93.00 244 ARG A CA 1
ATOM 1965 C C . ARG A 1 244 ? 16.799 -4.676 -13.831 1.00 93.00 244 ARG A C 1
ATOM 1967 O O . ARG A 1 244 ? 15.724 -4.101 -13.936 1.00 93.00 244 ARG A O 1
ATOM 1974 N N . ALA A 1 245 ? 17.301 -5.413 -14.823 1.00 94.88 245 ALA A N 1
ATOM 1975 C CA . ALA A 1 245 ? 16.583 -5.625 -16.082 1.00 94.88 245 ALA A CA 1
ATOM 1976 C C . ALA A 1 245 ? 15.220 -6.306 -15.873 1.00 94.88 245 ALA A C 1
ATOM 1978 O O . ALA A 1 245 ? 14.323 -6.128 -16.685 1.00 94.88 245 ALA A O 1
ATOM 1979 N N . LEU A 1 246 ? 15.023 -7.040 -14.771 1.00 92.56 246 LEU A N 1
ATOM 1980 C CA . LEU A 1 246 ? 13.711 -7.594 -14.425 1.00 92.56 246 LEU A CA 1
ATOM 1981 C C . LEU A 1 246 ? 12.747 -6.585 -13.789 1.00 92.56 246 LEU A C 1
ATOM 1983 O O . LEU A 1 246 ? 11.555 -6.865 -13.741 1.00 92.56 246 LEU A O 1
ATOM 1987 N N . GLU A 1 247 ? 13.215 -5.422 -13.321 1.00 92.12 247 GLU A N 1
ATOM 1988 C CA . GLU A 1 247 ? 12.330 -4.335 -12.850 1.00 92.12 247 GLU A CA 1
ATOM 1989 C C . GLU A 1 247 ? 11.495 -3.760 -14.001 1.00 92.12 247 GLU A C 1
ATOM 1991 O O . GLU A 1 247 ? 10.517 -3.063 -13.779 1.00 92.12 247 GLU A O 1
ATOM 1996 N N . LYS A 1 248 ? 11.877 -4.070 -15.240 1.00 92.06 248 LYS A N 1
ATOM 1997 C CA . LYS A 1 248 ? 11.114 -3.762 -16.437 1.00 92.06 248 LYS A CA 1
ATOM 1998 C C . LYS A 1 248 ? 9.899 -4.675 -16.604 1.00 92.06 248 LYS A C 1
ATOM 2000 O O . LYS A 1 248 ? 8.925 -4.237 -17.189 1.00 92.06 248 LYS A O 1
ATOM 2005 N N . SER A 1 249 ? 9.877 -5.892 -16.072 1.00 93.00 249 SER A N 1
ATOM 2006 C CA . SER A 1 249 ? 8.699 -6.755 -16.208 1.00 93.00 249 SER A CA 1
ATOM 2007 C C . SER A 1 249 ? 7.556 -6.288 -15.296 1.00 93.00 249 SER A C 1
ATOM 2009 O O . SER A 1 249 ? 7.697 -6.302 -14.076 1.00 93.00 249 SER A O 1
ATOM 2011 N N . HIS A 1 250 ? 6.411 -5.941 -15.882 1.00 92.94 250 HIS A N 1
ATOM 2012 C CA . HIS A 1 250 ? 5.212 -5.461 -15.199 1.00 92.94 250 HIS A CA 1
ATOM 2013 C C . HIS A 1 250 ? 4.012 -6.366 -15.478 1.00 92.94 250 HIS A C 1
ATOM 2015 O O . HIS A 1 250 ? 3.783 -6.824 -16.599 1.00 92.94 250 HIS A O 1
ATOM 2021 N N . TYR A 1 251 ? 3.220 -6.582 -14.435 1.00 92.81 251 TYR A N 1
ATOM 2022 C CA . TYR A 1 251 ? 1.912 -7.213 -14.517 1.00 92.81 251 TYR A CA 1
ATOM 2023 C C . TYR A 1 251 ? 0.909 -6.233 -13.927 1.00 92.81 251 TYR A C 1
ATOM 2025 O O . TYR A 1 251 ? 1.013 -5.882 -12.750 1.00 92.81 251 TYR A O 1
ATOM 2033 N N . SER A 1 252 ? -0.043 -5.807 -14.744 1.00 93.31 252 SER A N 1
ATOM 2034 C CA . SER A 1 252 ? -1.097 -4.888 -14.334 1.00 93.31 252 SER A CA 1
ATOM 2035 C C . SER A 1 252 ? -2.321 -5.696 -13.942 1.00 93.31 252 SER A C 1
ATOM 2037 O O . SER A 1 252 ? -2.798 -6.527 -14.717 1.00 93.31 252 SER A O 1
ATOM 2039 N N . PHE A 1 253 ? -2.820 -5.466 -12.733 1.00 91.56 253 PHE A N 1
ATOM 2040 C CA . PHE A 1 253 ? -3.998 -6.144 -12.208 1.00 91.56 253 PHE A CA 1
ATOM 2041 C C . PHE A 1 253 ? -5.062 -5.121 -11.829 1.00 91.56 253 PHE A C 1
ATOM 2043 O O . PHE A 1 253 ? -4.752 -4.121 -11.188 1.00 91.56 253 PHE A O 1
ATOM 2050 N N . ASP A 1 254 ? -6.310 -5.417 -12.172 1.00 90.31 254 ASP A N 1
ATOM 2051 C CA . ASP A 1 254 ? -7.484 -4.831 -11.534 1.00 90.31 254 ASP A CA 1
ATOM 2052 C C . ASP A 1 254 ? -7.866 -5.709 -10.332 1.00 90.31 254 ASP A C 1
ATOM 2054 O O . ASP A 1 254 ? -7.962 -6.937 -10.455 1.00 90.31 254 ASP A O 1
ATOM 2058 N N . LEU A 1 255 ? -7.994 -5.092 -9.156 1.00 88.56 255 LEU A N 1
ATOM 2059 C CA . LEU A 1 255 ? -8.109 -5.776 -7.870 1.00 88.56 255 LEU A CA 1
ATOM 2060 C C . LEU A 1 255 ? -9.255 -5.194 -7.044 1.00 88.56 255 LEU A C 1
ATOM 2062 O O . LEU A 1 255 ? -9.179 -4.069 -6.553 1.00 88.56 255 LEU A O 1
ATOM 2066 N N . MET A 1 256 ? -10.258 -6.022 -6.768 1.00 88.12 256 MET A N 1
ATOM 2067 C CA . MET A 1 256 ? -11.242 -5.765 -5.724 1.00 88.12 256 MET A CA 1
ATOM 2068 C C . MET A 1 256 ? -10.834 -6.542 -4.472 1.00 88.12 256 MET A C 1
ATOM 2070 O O . MET A 1 256 ? -10.970 -7.764 -4.405 1.00 88.12 256 MET A O 1
ATOM 2074 N N . CYS A 1 257 ? -10.302 -5.842 -3.471 1.00 85.38 257 CYS A N 1
ATOM 2075 C CA . CYS A 1 257 ? -9.787 -6.471 -2.259 1.00 85.38 257 CYS A CA 1
ATOM 2076 C C . CYS A 1 257 ? -10.118 -5.676 -0.993 1.00 85.38 257 CYS A C 1
ATOM 2078 O O . CYS A 1 257 ? -10.479 -4.501 -1.049 1.00 85.38 257 CYS A O 1
ATOM 2080 N N . ASP A 1 258 ? -10.009 -6.334 0.163 1.00 83.94 258 ASP A N 1
ATOM 2081 C CA . ASP A 1 258 ? -10.158 -5.658 1.445 1.00 83.94 258 ASP A CA 1
ATOM 2082 C C . ASP A 1 258 ? -8.933 -4.795 1.787 1.00 83.94 258 ASP A C 1
ATOM 2084 O O . ASP A 1 258 ? -7.830 -4.962 1.258 1.00 83.94 258 ASP A O 1
ATOM 2088 N N . TYR A 1 259 ? -9.130 -3.886 2.739 1.00 79.62 259 TYR A N 1
ATOM 2089 C CA . TYR A 1 259 ? -8.103 -2.954 3.194 1.00 79.62 259 TYR A CA 1
ATOM 2090 C C . TYR A 1 259 ? -6.822 -3.651 3.692 1.00 79.62 259 TYR A C 1
ATOM 2092 O O . TYR A 1 259 ? -5.717 -3.149 3.494 1.00 79.62 259 TYR A O 1
ATOM 2100 N N . GLY A 1 260 ? -6.932 -4.827 4.316 1.00 78.75 260 GLY A N 1
ATOM 2101 C CA . GLY A 1 260 ? -5.781 -5.599 4.779 1.00 78.75 260 GLY A CA 1
ATOM 2102 C C . GLY A 1 260 ? -4.946 -6.156 3.626 1.00 78.75 260 GLY A C 1
ATOM 2103 O O . GLY A 1 260 ? -3.717 -6.077 3.675 1.00 78.75 260 GLY A O 1
ATOM 2104 N N . ILE A 1 261 ? -5.594 -6.676 2.579 1.00 82.44 261 ILE A N 1
ATOM 2105 C CA . ILE A 1 261 ? -4.913 -7.131 1.355 1.00 82.44 261 ILE A CA 1
ATOM 2106 C C . ILE A 1 261 ? -4.216 -5.958 0.662 1.00 82.44 261 ILE A C 1
ATOM 2108 O O . ILE A 1 261 ? -3.033 -6.074 0.335 1.00 82.44 261 ILE A O 1
ATOM 2112 N N . PHE A 1 262 ? -4.900 -4.821 0.506 1.00 83.62 262 PHE A N 1
ATOM 2113 C CA . PHE A 1 262 ? -4.323 -3.609 -0.084 1.00 83.62 262 PHE A CA 1
ATOM 2114 C C . PHE A 1 262 ? -3.010 -3.201 0.610 1.00 83.62 262 PHE A C 1
ATOM 2116 O O . PHE A 1 262 ? -1.980 -2.984 -0.033 1.00 83.62 262 PHE A O 1
ATOM 2123 N N . ARG A 1 263 ? -2.998 -3.198 1.949 1.00 78.94 263 ARG A N 1
ATOM 2124 C CA . ARG A 1 263 ? -1.799 -2.877 2.743 1.00 78.94 263 ARG A CA 1
ATOM 2125 C C . ARG A 1 263 ? -0.695 -3.933 2.633 1.00 78.94 263 ARG A C 1
ATOM 2127 O O . ARG A 1 263 ? 0.487 -3.578 2.640 1.00 78.94 263 ARG A O 1
ATOM 2134 N N . ASP A 1 264 ? -1.046 -5.215 2.531 1.00 80.06 264 ASP A N 1
ATOM 2135 C CA . ASP A 1 264 ? -0.072 -6.299 2.351 1.00 80.06 264 ASP A CA 1
ATOM 2136 C C . ASP A 1 264 ? 0.613 -6.228 0.966 1.00 80.06 264 ASP A C 1
ATOM 2138 O O . ASP A 1 264 ? 1.819 -6.492 0.870 1.00 80.06 264 ASP A O 1
ATOM 2142 N N . LEU A 1 265 ? -0.103 -5.802 -0.086 1.00 85.12 265 LEU A N 1
ATOM 2143 C CA . LEU A 1 265 ? 0.455 -5.603 -1.433 1.00 85.12 265 LEU A CA 1
ATOM 2144 C C . LEU A 1 265 ? 1.538 -4.514 -1.446 1.00 85.12 265 LEU A C 1
ATOM 2146 O O . LEU A 1 265 ? 2.660 -4.784 -1.885 1.00 85.12 265 LEU A O 1
ATOM 2150 N N . GLN A 1 266 ? 1.258 -3.348 -0.851 1.00 79.00 266 GLN A N 1
ATOM 2151 C CA . GLN A 1 266 ? 2.220 -2.240 -0.734 1.00 79.00 266 GLN A CA 1
ATOM 2152 C C . GLN A 1 266 ? 3.483 -2.607 0.072 1.00 79.00 266 GLN A C 1
ATOM 2154 O O . GLN A 1 266 ? 4.544 -2.008 -0.103 1.00 79.00 266 GLN A O 1
ATOM 2159 N N . ARG A 1 267 ? 3.403 -3.585 0.986 1.00 74.25 267 ARG A N 1
ATOM 2160 C CA . ARG A 1 267 ? 4.527 -3.966 1.862 1.00 74.25 267 ARG A CA 1
ATOM 2161 C C . ARG A 1 267 ? 5.517 -4.923 1.201 1.00 74.25 267 ARG A C 1
ATOM 2163 O O . ARG A 1 267 ? 6.703 -4.915 1.542 1.00 74.25 267 ARG A O 1
ATOM 2170 N N . HIS A 1 268 ? 5.033 -5.815 0.342 1.00 73.94 268 HIS A N 1
ATOM 2171 C CA . HIS A 1 268 ? 5.797 -6.987 -0.093 1.00 73.94 268 HIS A CA 1
ATOM 2172 C C . HIS A 1 268 ? 6.218 -6.963 -1.560 1.00 73.94 268 HIS A C 1
ATOM 2174 O O . HIS A 1 268 ? 7.067 -7.773 -1.950 1.00 73.94 268 HIS A O 1
ATOM 2180 N N . ARG A 1 269 ? 5.655 -6.060 -2.361 1.00 76.81 269 ARG A N 1
ATOM 2181 C CA . ARG A 1 269 ? 5.892 -5.970 -3.801 1.00 76.81 269 ARG A CA 1
ATOM 2182 C C . ARG A 1 269 ? 6.300 -4.550 -4.179 1.00 76.81 269 ARG A C 1
ATOM 2184 O O . ARG A 1 269 ? 6.002 -3.605 -3.459 1.00 76.81 269 ARG A O 1
ATOM 2191 N N . MET A 1 270 ? 7.025 -4.429 -5.287 1.00 81.56 270 MET A N 1
ATOM 2192 C CA . MET A 1 270 ? 7.111 -3.145 -5.977 1.00 81.56 270 MET A CA 1
ATOM 2193 C C . MET A 1 270 ? 5.766 -2.954 -6.671 1.00 81.56 270 MET A C 1
ATOM 2195 O O . MET A 1 270 ? 5.282 -3.891 -7.305 1.00 81.56 270 MET A O 1
ATOM 2199 N N . VAL A 1 271 ? 5.146 -1.805 -6.442 1.00 84.88 271 VAL A N 1
ATOM 2200 C CA . VAL A 1 271 ? 3.846 -1.428 -6.992 1.00 84.88 271 VAL A CA 1
ATOM 2201 C C . VAL A 1 271 ? 3.995 -0.019 -7.547 1.00 84.88 271 VAL A C 1
ATOM 2203 O O . VAL A 1 271 ? 4.541 0.842 -6.855 1.00 84.88 271 VAL A O 1
ATOM 2206 N N . ASP A 1 272 ? 3.560 0.191 -8.786 1.00 78.56 272 ASP A N 1
ATOM 2207 C CA . ASP A 1 272 ? 3.783 1.453 -9.504 1.00 78.56 272 ASP A CA 1
ATOM 2208 C C . ASP A 1 272 ? 2.555 2.375 -9.488 1.00 78.56 272 ASP A C 1
ATOM 2210 O O . ASP A 1 272 ? 2.706 3.582 -9.651 1.00 78.56 272 ASP A O 1
ATOM 2214 N N . ASP A 1 273 ? 1.361 1.824 -9.239 1.00 64.81 273 ASP A N 1
ATOM 2215 C CA . ASP A 1 273 ? 0.078 2.537 -9.326 1.00 64.81 273 ASP A CA 1
ATOM 2216 C C . ASP A 1 273 ? -0.870 2.132 -8.178 1.00 64.81 273 ASP A C 1
ATOM 2218 O O . ASP A 1 273 ? -1.862 1.427 -8.352 1.00 64.81 273 ASP A O 1
ATOM 2222 N N . MET A 1 274 ? -0.480 2.489 -6.950 1.00 62.00 274 MET A N 1
ATOM 2223 C CA . MET A 1 274 ? -1.280 2.317 -5.729 1.00 62.00 274 MET A CA 1
ATOM 2224 C C . MET A 1 274 ? -1.017 3.483 -4.765 1.00 62.00 274 MET A C 1
ATOM 2226 O O . MET A 1 274 ? -0.365 3.293 -3.730 1.00 62.00 274 MET A O 1
ATOM 2230 N N . GLU A 1 275 ? -1.482 4.683 -5.128 1.00 54.25 275 GLU A N 1
ATOM 2231 C CA . GLU A 1 275 ? -1.573 5.834 -4.208 1.00 54.25 275 GLU A CA 1
ATOM 2232 C C . GLU A 1 275 ? -2.825 5.768 -3.324 1.00 54.25 275 GLU A C 1
ATOM 2234 O O . GLU A 1 275 ? -3.918 5.448 -3.842 1.00 54.25 275 GLU A O 1
#

Secondary structure (DSSP, 8-state):
-EEE--TTTS-S----TTS--SB---TTS-HHHHHHHHHHHHHHHHHHHHHHHHHHHHHHHT--S-GGG--HHHHHHHHHHHHHHHGGGS-TTB---EEE---HHHHHHHHHHHHT-SSHHHHHHHHHHHHHHHHH-HHHHTTTT-TTTHHHHHHHHHHHHHHHHHHHHHHS--PPPP---SEEEEEEE-SSGGGGHHHHHHTT-SS-HHHHHHHHHTS-HHHHHHHHHHHH----STT-PPPGGGGG-EEEEEE---HHHHHHHHHHS--SS--

Foldseek 3Di:
DKDKDDLLQDQQLDADPVRARAFDQDPPDDPVRSVVVRVVLRVLSVVLVVQLVVQLVVLVVPDPDDPVRCDPVVSRVSSSVSSVVSVVSHDPRRDMDMDDDDDLVVLLVLLLVLCLDPDPVSNVVSVVSLVVVCVPPVVSNVQCCPCVGVVVSSVVSNVVVVVVVVVCVVPPDPDDDDDDDQKDFPDWPPPDPLQLLLVLCVVVDPDDSVVSNVVCVPDDPVVSVVSVDVQQPDDPDPVPDGDCSCVRIDTDMDHDDDPSVLVVPVPPDDDDDRD